Protein AF-A0A6G3MEA1-F1 (afdb_monomer_lite)

pLDDT: mean 75.48, std 20.13, range [23.14, 98.12]

Foldseek 3Di:
DWDWADDPFFIKIFDFAFDKWKKAFWKKKAWQAAWWDWLQAIGHPGDIDIEHHFPPGIIMTGHHDDQRDPDDQVVVCVVVVHDDPDDSVRGRIMMTIGHDDPPVLVVVVVDPDPDDTDRPMDTDPDDDDPVVVVLLVVVLVVCLPQFFFEEEAEAPPLCRLSSLLNSLNNLQVVVAWEKEFELQQQDTQADDHQKTAIATDNDRPRYGNVPDPGDGPDMDRQPDRDNVVRVVSSLVRLLVRLVVVVVVCVPDDRYHYYYHHHHQDPDPDDPVSNQVSLQVVVSNCVRNVGPWYFYADDCVVPVPVQDDDDDPSRDGGPTPVCVCCSVVPHDHVCVVVVNDDDPPPPPPDD

Organism: Henneguya salminicola (NCBI:txid69463)

Radius of gyration: 22.65 Å; chains: 1; bounding box: 53×43×66 Å

Sequence (350 aa):
NFEIHPLKNGLIILLKQNSWISLSGLFKATIIYGSVKTHGSNIKAPSSMNFFATDMEIVTFVTDSATDGGGDVLNIINKNHIETKLKHKYIRSIIKIQKHFTKFEDFISSFRIFHKSNFEPQILDQFFDINEYSIWEKACQKILVDHTKIFVCGKKRIGKSSFIRFLANYLIPRGKDVYIIDCDTDQSMLNPPTQISLHKIDYYCHTSPYFQNKAPLTSIYIGDADPSFQSLRYVHGVRFLFKEFEKIVQQNKNIFLLINTFSWIRGFQITLYLDYGMGYLTDIIQICAPDLCLQIVDTKENPEFFINSNNELDGFLSCTTAFNDYVSRGRAFSEYTGINYNPSSELNNE

Structure (mmCIF, N/CA/C/O backbone):
data_AF-A0A6G3MEA1-F1
#
_entry.id   AF-A0A6G3MEA1-F1
#
loop_
_atom_site.group_PDB
_atom_site.id
_atom_site.type_symbol
_atom_site.label_atom_id
_atom_site.label_alt_id
_atom_site.label_comp_id
_atom_site.label_asym_id
_atom_site.label_entity_id
_atom_site.label_seq_id
_atom_site.pdbx_PDB_ins_code
_atom_site.Cartn_x
_atom_site.Cartn_y
_atom_site.Cartn_z
_atom_site.occupancy
_atom_site.B_iso_or_equiv
_atom_site.auth_seq_id
_atom_site.auth_comp_id
_atom_site.auth_asym_id
_atom_site.auth_atom_id
_atom_site.pdbx_PDB_model_num
ATOM 1 N N . ASN A 1 1 ? -14.371 11.400 20.711 1.00 79.62 1 ASN A N 1
ATOM 2 C CA . ASN A 1 1 ? -14.996 10.733 19.540 1.00 79.62 1 ASN A CA 1
ATOM 3 C C . ASN A 1 1 ? -14.904 9.215 19.572 1.00 79.62 1 ASN A C 1
ATOM 5 O O . ASN A 1 1 ? -15.588 8.566 18.792 1.00 79.62 1 ASN A O 1
ATOM 9 N N . PHE A 1 2 ? -14.169 8.657 20.527 1.00 89.00 2 PHE A N 1
ATOM 10 C CA . PHE A 1 2 ? -14.082 7.231 20.794 1.00 89.00 2 PHE A CA 1
ATOM 11 C C . PHE A 1 2 ? -14.038 6.995 22.310 1.00 89.00 2 PHE A C 1
ATOM 13 O O . PHE A 1 2 ? -13.907 7.959 23.068 1.00 89.00 2 PHE A O 1
ATOM 20 N N . GLU A 1 3 ? -14.145 5.743 22.740 1.00 91.56 3 GLU A N 1
ATOM 21 C CA . GLU A 1 3 ? -13.817 5.299 24.099 1.00 91.56 3 GLU A CA 1
ATOM 22 C C . GLU A 1 3 ? -12.884 4.090 24.046 1.00 91.56 3 GLU A C 1
ATOM 24 O O . GLU A 1 3 ? -12.962 3.289 23.115 1.00 91.56 3 GLU A O 1
ATOM 29 N N . ILE A 1 4 ? -12.020 3.962 25.053 1.00 91.75 4 ILE A N 1
ATOM 30 C CA . ILE A 1 4 ? -11.065 2.862 25.193 1.00 91.75 4 ILE A CA 1
ATOM 31 C C . ILE A 1 4 ? -11.361 2.143 26.503 1.00 91.75 4 ILE A C 1
ATOM 33 O O . ILE A 1 4 ? -11.477 2.776 27.550 1.00 91.75 4 ILE A O 1
ATOM 37 N N . HIS A 1 5 ? -11.443 0.820 26.430 1.00 91.88 5 HIS A N 1
ATOM 38 C CA . HIS A 1 5 ? -11.743 -0.065 27.547 1.00 91.88 5 HIS A CA 1
ATOM 39 C C . HIS A 1 5 ? -10.615 -1.091 27.682 1.00 91.88 5 HIS A C 1
ATOM 41 O O . HIS A 1 5 ? -10.444 -1.916 26.781 1.00 91.88 5 HIS A O 1
ATOM 47 N N . PRO A 1 6 ? -9.801 -1.041 28.748 1.00 88.50 6 PRO A N 1
ATOM 48 C CA . PRO A 1 6 ? -8.678 -1.957 28.909 1.00 88.50 6 PRO A CA 1
ATOM 49 C C . PRO A 1 6 ? -9.157 -3.397 29.139 1.00 88.50 6 PRO A C 1
ATOM 51 O O . PRO A 1 6 ? -10.161 -3.646 29.802 1.00 88.50 6 PRO A O 1
ATOM 54 N N . LEU A 1 7 ? -8.405 -4.361 28.612 1.00 83.94 7 LEU A N 1
ATOM 55 C CA . LEU A 1 7 ? -8.564 -5.792 28.858 1.00 83.94 7 LEU A CA 1
ATOM 56 C C . LEU A 1 7 ? -7.262 -6.360 29.429 1.00 83.94 7 LEU A C 1
ATOM 58 O O . LEU A 1 7 ? -6.186 -5.813 29.209 1.00 83.94 7 LEU A O 1
ATOM 62 N N . LYS A 1 8 ? -7.334 -7.539 30.060 1.00 79.88 8 LYS A N 1
ATOM 63 C CA . LYS A 1 8 ? -6.151 -8.235 30.604 1.00 79.88 8 LYS A CA 1
ATOM 64 C C . LYS A 1 8 ? -4.997 -8.375 29.591 1.00 79.88 8 LYS A C 1
ATOM 66 O O . LYS A 1 8 ? -3.846 -8.247 29.979 1.00 79.88 8 LYS A O 1
ATOM 71 N N . ASN A 1 9 ? -5.313 -8.610 28.311 1.00 80.88 9 ASN A N 1
ATOM 72 C CA . ASN A 1 9 ? -4.335 -8.836 27.233 1.00 80.88 9 ASN A CA 1
ATOM 73 C C . ASN A 1 9 ? -4.567 -7.911 26.015 1.00 80.88 9 ASN A C 1
ATOM 75 O O . ASN A 1 9 ? -4.410 -8.341 24.867 1.00 80.88 9 ASN A O 1
ATOM 79 N N . GLY A 1 10 ? -5.033 -6.678 26.234 1.00 87.44 10 GLY A N 1
ATOM 80 C CA . GLY A 1 10 ? -5.302 -5.739 25.144 1.00 87.44 10 GLY A CA 1
ATOM 81 C C . GLY A 1 10 ? -6.290 -4.641 25.521 1.00 87.44 10 GLY A C 1
ATOM 82 O O . GLY A 1 10 ? -6.370 -4.239 26.675 1.00 87.44 10 GLY A O 1
ATOM 83 N N . LEU A 1 11 ? -7.070 -4.172 24.552 1.00 92.25 11 LEU A N 1
ATOM 84 C CA . LEU A 1 11 ? -8.072 -3.127 24.753 1.00 92.25 11 LEU A CA 1
ATOM 85 C C . LEU A 1 11 ? -9.233 -3.262 23.762 1.00 92.25 11 LEU A C 1
ATOM 87 O O . LEU A 1 11 ? -9.098 -3.872 22.701 1.00 92.25 11 LEU A O 1
ATOM 91 N N . ILE A 1 12 ? -10.385 -2.703 24.115 1.00 93.75 12 ILE A N 1
ATOM 92 C CA . ILE A 1 12 ? -11.531 -2.524 23.225 1.00 93.75 12 ILE A CA 1
ATOM 93 C C . ILE A 1 12 ? -11.685 -1.038 22.933 1.00 93.75 12 ILE A C 1
ATOM 95 O O . ILE A 1 12 ? -11.673 -0.216 23.843 1.00 93.75 12 ILE A O 1
ATOM 99 N N . ILE A 1 13 ? -11.856 -0.701 21.662 1.00 94.69 13 ILE A N 1
ATOM 100 C CA . ILE A 1 13 ? -12.105 0.653 21.186 1.00 94.69 13 ILE A CA 1
ATOM 101 C C . ILE A 1 13 ? -13.535 0.714 20.666 1.00 94.69 13 ILE A C 1
ATOM 103 O O . ILE A 1 13 ? -13.933 -0.089 19.819 1.00 94.69 13 ILE A O 1
ATOM 107 N N . LEU A 1 14 ? -14.291 1.693 21.151 1.00 94.06 14 LEU A N 1
ATOM 108 C CA . LEU A 1 14 ? -15.604 2.055 20.634 1.00 94.06 14 LEU A CA 1
ATOM 109 C C . LEU A 1 14 ? -15.452 3.315 19.784 1.00 94.06 14 LEU A C 1
ATOM 111 O O . LEU A 1 14 ? -15.144 4.379 20.319 1.00 94.06 14 LEU A O 1
ATOM 115 N N . LEU A 1 15 ? -15.678 3.214 18.476 1.00 92.38 15 LEU A N 1
ATOM 116 C CA . LEU A 1 15 ? -15.623 4.347 17.550 1.00 92.38 15 LEU A CA 1
ATOM 117 C C . LEU A 1 15 ? -17.035 4.853 17.229 1.00 92.38 15 LEU A C 1
ATOM 119 O O . LEU A 1 15 ? -17.939 4.065 16.934 1.00 92.38 15 LEU A O 1
ATOM 123 N N . LYS A 1 16 ? -17.230 6.176 17.284 1.00 90.94 16 LYS A N 1
ATOM 124 C CA . LYS A 1 16 ? -18.455 6.843 16.806 1.00 90.94 16 LYS A CA 1
ATOM 125 C C . LYS A 1 16 ? -18.385 7.110 15.311 1.00 90.94 16 LYS A C 1
ATOM 127 O O . LYS A 1 16 ? -17.318 7.048 14.733 1.00 90.94 16 LYS A O 1
ATOM 132 N N . GLN A 1 17 ? -19.494 7.518 14.709 1.00 86.38 17 GLN A N 1
ATOM 133 C CA . GLN A 1 17 ? -19.507 8.067 13.351 1.00 86.38 17 GLN A CA 1
ATOM 134 C C . GLN A 1 17 ? -18.461 9.172 13.139 1.00 86.38 17 GLN A C 1
ATOM 136 O O . GLN A 1 17 ? -18.304 10.042 13.998 1.00 86.38 17 GLN A O 1
ATOM 141 N N . ASN A 1 18 ? -17.806 9.144 11.971 1.00 85.94 18 ASN A N 1
ATOM 142 C CA . ASN A 1 18 ? -16.786 10.111 11.549 1.00 85.94 18 ASN A CA 1
ATOM 143 C C . ASN A 1 18 ? -15.675 10.297 12.595 1.00 85.94 18 ASN A C 1
ATOM 145 O O . ASN A 1 18 ? -15.146 11.394 12.778 1.00 85.94 18 ASN A O 1
ATOM 149 N N . SER A 1 19 ? -15.359 9.228 13.327 1.00 89.44 19 SER A N 1
ATOM 150 C CA . SER A 1 19 ? -14.240 9.196 14.256 1.00 89.44 19 SER A CA 1
ATOM 151 C C . SER A 1 19 ? -13.084 8.392 13.687 1.00 89.44 19 SER A C 1
ATOM 153 O O . SER A 1 19 ? -13.243 7.584 12.767 1.00 89.44 19 SER A O 1
ATOM 155 N N . TRP A 1 20 ? -11.914 8.634 14.256 1.00 89.94 20 TRP A N 1
ATOM 156 C CA . TRP A 1 20 ? -10.704 7.918 13.926 1.00 89.94 20 TRP A CA 1
ATOM 157 C C . TRP A 1 20 ? -9.895 7.646 15.189 1.00 89.94 20 TRP A C 1
ATOM 159 O O . TRP A 1 20 ? -10.087 8.294 16.223 1.00 89.94 20 TRP A O 1
ATOM 169 N N . ILE A 1 21 ? -9.012 6.662 15.091 1.00 90.75 21 ILE A N 1
ATOM 170 C CA . ILE A 1 21 ? -7.983 6.379 16.084 1.00 90.75 21 ILE A CA 1
ATOM 171 C C . ILE A 1 21 ? -6.726 5.895 15.373 1.00 90.75 21 ILE A C 1
ATOM 173 O O . ILE A 1 21 ? -6.807 5.095 14.439 1.00 90.75 21 ILE A O 1
ATOM 177 N N . SER A 1 22 ? -5.578 6.388 15.823 1.00 88.62 22 SER A N 1
ATOM 178 C CA . SER A 1 22 ? -4.267 6.044 15.284 1.00 88.62 22 SER A CA 1
ATOM 179 C C . SER A 1 22 ? -3.504 5.188 16.285 1.00 88.62 22 SER A C 1
ATOM 181 O O . SER A 1 22 ? -3.468 5.501 17.477 1.00 88.62 22 SER A O 1
ATOM 183 N N . LEU A 1 23 ? -2.911 4.101 15.800 1.00 87.44 23 LEU A N 1
ATOM 184 C CA . LEU A 1 23 ? -2.127 3.167 16.594 1.00 87.44 23 LEU A CA 1
ATOM 185 C C . LEU A 1 23 ? -0.764 2.897 15.951 1.00 87.44 23 LEU A C 1
ATOM 187 O O . LEU A 1 23 ? -0.640 2.874 14.725 1.00 87.44 23 LEU A O 1
ATOM 191 N N . SER A 1 24 ? 0.226 2.616 16.789 1.00 84.19 24 SER A N 1
ATOM 192 C CA . SER A 1 24 ? 1.492 1.976 16.421 1.00 84.19 24 SER A CA 1
ATOM 193 C C . SER A 1 24 ? 1.706 0.711 17.260 1.00 84.19 24 SER A C 1
ATOM 195 O O . SER A 1 24 ? 0.886 0.363 18.111 1.00 84.19 24 SER A O 1
ATOM 197 N N . GLY A 1 25 ? 2.789 -0.008 16.994 1.00 81.00 25 GLY A N 1
ATOM 198 C CA . GLY A 1 25 ? 3.157 -1.271 17.620 1.00 81.00 25 GLY A CA 1
ATOM 199 C C . GLY A 1 25 ? 2.732 -2.501 16.817 1.00 81.00 25 GLY A C 1
ATOM 200 O O . GLY A 1 25 ? 2.333 -2.429 15.650 1.00 81.00 25 GLY A O 1
ATOM 201 N N . LEU A 1 26 ? 2.842 -3.658 17.469 1.00 82.06 26 LEU A N 1
ATOM 202 C CA . LEU A 1 26 ? 2.486 -4.970 16.941 1.00 82.06 26 LEU A CA 1
ATOM 203 C C . LEU A 1 26 ? 1.200 -5.464 17.607 1.00 82.06 26 LEU A C 1
ATOM 205 O O . LEU A 1 26 ? 1.174 -5.807 18.791 1.00 82.06 26 LEU A O 1
ATOM 209 N N . PHE A 1 27 ? 0.115 -5.537 16.840 1.00 86.31 27 PHE A N 1
ATOM 210 C CA . PHE A 1 27 ? -1.182 -5.927 17.383 1.00 86.31 27 PHE A CA 1
ATOM 211 C C . PHE A 1 27 ? -2.046 -6.707 16.408 1.00 86.31 27 PHE A C 1
ATOM 213 O O . PHE A 1 27 ? -1.942 -6.595 15.191 1.00 86.31 27 PHE A O 1
ATOM 220 N N . LYS A 1 28 ? -2.973 -7.476 16.975 1.00 89.44 28 LYS A N 1
ATOM 221 C CA . LYS A 1 28 ? -4.093 -8.068 16.254 1.00 89.44 28 LYS A CA 1
ATOM 222 C C . LYS A 1 28 ? -5.335 -7.225 16.507 1.00 89.44 28 LYS A C 1
ATOM 224 O O . LYS A 1 28 ? -5.766 -7.103 17.653 1.00 89.44 28 LYS A O 1
ATOM 229 N N . ALA A 1 29 ? -5.917 -6.659 15.455 1.00 92.38 29 ALA A N 1
ATOM 230 C CA . ALA A 1 29 ? -7.186 -5.947 15.521 1.00 92.38 29 ALA A CA 1
ATOM 231 C C . ALA A 1 29 ? -8.319 -6.863 15.056 1.00 92.38 29 ALA A C 1
ATOM 233 O O . ALA A 1 29 ? -8.256 -7.450 13.980 1.00 92.38 29 ALA A O 1
ATOM 234 N N . THR A 1 30 ? -9.361 -6.989 15.872 1.00 93.56 30 THR A N 1
ATOM 235 C CA . THR A 1 30 ? -10.569 -7.760 15.564 1.00 93.56 30 THR A CA 1
ATOM 236 C C . THR A 1 30 ? -11.763 -6.823 15.533 1.00 93.56 30 THR A C 1
ATOM 238 O O . THR A 1 30 ? -12.097 -6.229 16.558 1.00 93.56 30 THR A O 1
ATOM 241 N N . ILE A 1 31 ? -12.412 -6.696 14.378 1.00 93.31 31 ILE A N 1
ATOM 242 C CA . ILE A 1 31 ? -13.621 -5.886 14.230 1.00 93.31 31 ILE A CA 1
ATOM 243 C C . ILE A 1 31 ? -14.799 -6.747 14.679 1.00 93.31 31 ILE A C 1
ATOM 245 O O . ILE A 1 31 ? -15.179 -7.703 14.004 1.00 93.31 31 ILE A O 1
ATOM 249 N N . ILE A 1 32 ? -15.330 -6.447 15.864 1.00 91.62 32 ILE A N 1
ATOM 250 C CA . ILE A 1 32 ? -16.421 -7.202 16.497 1.00 91.62 32 ILE A CA 1
ATOM 251 C C . ILE A 1 32 ? -17.776 -6.722 15.969 1.00 91.62 32 ILE A C 1
ATOM 253 O O . ILE A 1 32 ? -18.702 -7.515 15.814 1.00 91.62 32 ILE A O 1
ATOM 257 N N . TYR A 1 33 ? -17.890 -5.423 15.695 1.00 91.06 33 TYR A N 1
ATOM 258 C CA . TYR A 1 33 ? -19.105 -4.785 15.202 1.00 91.06 33 TYR A CA 1
ATOM 259 C C . TYR A 1 33 ? -18.762 -3.668 14.221 1.00 91.06 33 TYR A C 1
ATOM 261 O O . TYR A 1 33 ? -17.761 -2.974 14.419 1.00 91.06 33 TYR A O 1
ATOM 269 N N . GLY A 1 34 ? -19.624 -3.479 13.222 1.00 90.94 34 GLY A N 1
ATOM 270 C CA . GLY A 1 34 ? -19.506 -2.422 12.225 1.00 90.94 34 GLY A CA 1
ATOM 271 C C . GLY A 1 34 ? -18.408 -2.675 11.202 1.00 90.94 34 GLY A C 1
ATOM 272 O O . GLY A 1 34 ? -18.112 -3.817 10.848 1.00 90.94 34 GLY A O 1
ATOM 273 N N . SER A 1 35 ? -17.807 -1.592 10.726 1.00 91.06 35 SER A N 1
ATOM 274 C CA . SER A 1 35 ? -16.705 -1.621 9.773 1.00 91.06 35 SER A CA 1
ATOM 275 C C . SER A 1 35 ? -15.714 -0.498 10.049 1.00 91.06 35 SER A C 1
ATOM 277 O O . SER A 1 35 ? -16.054 0.533 10.633 1.00 91.06 35 SER A O 1
ATOM 279 N N . VAL A 1 36 ? -14.456 -0.700 9.681 1.00 91.50 36 VAL A N 1
ATOM 280 C CA . VAL A 1 36 ? -13.440 0.349 9.761 1.00 91.50 36 VAL A CA 1
ATOM 281 C C . VAL A 1 36 ? -12.670 0.418 8.465 1.00 91.50 36 VAL A C 1
ATOM 283 O O . VAL A 1 36 ? -12.261 -0.593 7.899 1.00 91.50 36 VAL A O 1
ATOM 286 N N . LYS A 1 37 ? -12.434 1.641 8.021 1.00 89.94 37 LYS A N 1
ATOM 287 C CA . LYS A 1 37 ? -11.567 1.933 6.902 1.00 89.94 37 LYS A CA 1
ATOM 288 C C . LYS A 1 37 ? -10.138 2.114 7.396 1.00 89.94 37 LYS A C 1
ATOM 290 O O . LYS A 1 37 ? -9.904 2.777 8.405 1.00 89.94 37 LYS A O 1
ATOM 295 N N . THR A 1 38 ? -9.179 1.517 6.698 1.00 87.75 38 THR A N 1
ATOM 296 C CA . THR A 1 38 ? -7.750 1.670 7.000 1.00 87.75 38 THR A CA 1
ATOM 297 C C . THR A 1 38 ? -6.912 1.404 5.757 1.00 87.75 38 THR A C 1
ATOM 299 O O . THR A 1 38 ? -7.182 0.451 5.025 1.00 87.75 38 THR A O 1
ATOM 302 N N . HIS A 1 39 ? -5.930 2.270 5.481 1.00 82.12 39 HIS A N 1
ATOM 303 C CA . HIS A 1 39 ? -5.021 2.169 4.328 1.00 82.12 39 HIS A CA 1
ATOM 304 C C . HIS A 1 39 ? -5.712 1.750 3.009 1.00 82.12 39 HIS A C 1
ATOM 306 O O . HIS A 1 39 ? -5.253 0.818 2.361 1.00 82.12 39 HIS A O 1
ATOM 312 N N . GLY A 1 40 ? -6.841 2.364 2.638 1.00 84.00 40 GLY A N 1
ATOM 313 C CA . GLY A 1 40 ? -7.585 2.062 1.401 1.00 84.00 40 GLY A CA 1
ATOM 314 C C . GLY A 1 40 ? -8.497 0.827 1.431 1.00 84.00 40 GLY A C 1
ATOM 315 O O . GLY A 1 40 ? -9.277 0.619 0.504 1.00 84.00 40 GLY A O 1
ATOM 316 N N . SER A 1 41 ? -8.457 0.028 2.498 1.00 88.06 41 SER A N 1
ATOM 317 C CA . SER A 1 41 ? -9.370 -1.104 2.713 1.00 88.06 41 SER A CA 1
ATOM 318 C C . SER A 1 41 ? -10.582 -0.717 3.565 1.00 88.06 41 SER A C 1
ATOM 320 O O . SER A 1 41 ? -10.495 0.198 4.388 1.00 88.06 41 SER A O 1
ATOM 322 N N . ASN A 1 42 ? -11.681 -1.466 3.425 1.00 90.19 42 ASN A N 1
ATOM 323 C CA . ASN A 1 42 ? -12.809 -1.450 4.358 1.00 90.19 42 ASN A CA 1
ATOM 324 C C . ASN A 1 42 ? -12.941 -2.825 5.032 1.00 90.19 42 ASN A C 1
ATOM 326 O O . ASN A 1 42 ? -13.293 -3.812 4.386 1.00 90.19 42 ASN A O 1
ATOM 330 N N . ILE A 1 43 ? -12.658 -2.881 6.330 1.00 89.12 43 ILE A N 1
ATOM 331 C CA . ILE A 1 43 ? -12.639 -4.099 7.134 1.00 89.12 43 ILE A CA 1
ATOM 332 C C . ILE A 1 43 ? -13.967 -4.204 7.891 1.00 89.12 43 ILE A C 1
ATOM 334 O O . ILE A 1 43 ? -14.202 -3.478 8.857 1.00 89.12 43 ILE A O 1
ATOM 338 N N . LYS A 1 44 ? -14.844 -5.115 7.457 1.00 90.06 44 LYS A N 1
ATOM 339 C CA . LYS A 1 44 ? -16.162 -5.354 8.072 1.00 90.06 44 LYS A CA 1
ATOM 340 C C . LYS A 1 44 ? -16.110 -6.433 9.151 1.00 90.06 44 LYS A C 1
ATOM 342 O O . LYS A 1 44 ? -15.319 -7.370 9.059 1.00 90.06 44 LYS A O 1
ATOM 347 N N . ALA A 1 45 ? -16.965 -6.325 10.161 1.00 89.62 45 ALA A N 1
ATOM 348 C CA . ALA A 1 45 ? -17.167 -7.372 11.156 1.00 89.62 45 ALA A CA 1
ATOM 349 C C . ALA A 1 45 ? -17.916 -8.593 10.575 1.00 89.62 45 ALA A C 1
ATOM 351 O O . ALA A 1 45 ? -18.789 -8.413 9.724 1.00 89.62 45 ALA A O 1
ATOM 352 N N . PRO A 1 46 ? -17.671 -9.815 11.086 1.00 90.12 46 PRO A N 1
ATOM 353 C CA . PRO A 1 46 ? -16.578 -10.188 11.979 1.00 90.12 46 PRO A CA 1
ATOM 354 C C . PRO A 1 46 ? -15.297 -10.464 11.181 1.00 90.12 46 PRO A C 1
ATOM 356 O O . PRO A 1 46 ? -15.272 -11.317 10.298 1.00 90.12 46 PRO A O 1
ATOM 359 N N . SER A 1 47 ? -14.205 -9.782 11.514 1.00 90.06 47 SER A N 1
ATOM 360 C CA . SER A 1 47 ? -12.910 -10.033 10.871 1.00 90.06 47 SER A CA 1
ATOM 361 C C . SER A 1 47 ? -11.751 -9.699 11.798 1.00 90.06 47 SER A C 1
ATOM 363 O O . SER A 1 47 ? -11.914 -9.011 12.808 1.00 90.06 47 SER A O 1
ATOM 365 N N . SER A 1 48 ? -10.575 -10.245 11.494 1.00 90.81 48 SER A N 1
ATOM 366 C CA . SER A 1 48 ? -9.381 -10.044 12.301 1.00 90.81 48 SER A CA 1
ATOM 367 C C . SER A 1 48 ? -8.137 -9.955 11.432 1.00 90.81 48 SER A C 1
ATOM 369 O O . SER A 1 48 ? -7.959 -10.774 10.533 1.00 90.81 48 SER A O 1
ATOM 371 N N . MET A 1 49 ? -7.271 -8.990 11.729 1.00 88.19 49 MET A N 1
ATOM 372 C CA . MET A 1 49 ? -6.012 -8.778 11.023 1.00 88.19 49 MET A CA 1
ATOM 373 C C . MET A 1 49 ? -4.880 -8.409 11.961 1.00 88.19 49 MET A C 1
ATOM 375 O O . MET A 1 49 ? -5.082 -7.830 13.028 1.00 88.19 49 MET A O 1
ATOM 379 N N . ASN A 1 50 ? -3.676 -8.745 11.516 1.00 85.69 50 ASN A N 1
ATOM 380 C CA . ASN A 1 50 ? -2.439 -8.391 12.183 1.00 85.69 50 ASN A CA 1
ATOM 381 C C . ASN A 1 50 ? -1.899 -7.098 11.578 1.00 85.69 50 ASN A C 1
ATOM 383 O O . ASN A 1 50 ? -1.843 -6.952 10.358 1.00 85.69 50 ASN A O 1
ATOM 387 N N . PHE A 1 51 ? -1.491 -6.188 12.449 1.00 83.25 51 PHE A N 1
ATOM 388 C CA . PHE A 1 51 ? -0.903 -4.909 12.107 1.00 83.25 51 PHE A CA 1
ATOM 389 C C . PHE A 1 51 ? 0.469 -4.801 12.755 1.00 83.25 51 PHE A C 1
ATOM 391 O O . PHE A 1 51 ? 0.686 -5.257 13.880 1.00 83.25 51 PHE A O 1
ATOM 398 N N . PHE A 1 52 ? 1.382 -4.190 12.015 1.00 79.06 52 PHE A N 1
ATOM 399 C CA . PHE A 1 52 ? 2.723 -3.886 12.467 1.00 79.06 52 PHE A CA 1
ATOM 400 C C . PHE A 1 52 ? 3.106 -2.515 11.926 1.00 79.06 52 PHE A C 1
ATOM 402 O O . PHE A 1 52 ? 3.259 -2.349 10.713 1.00 79.06 52 PHE A O 1
ATOM 409 N N . ALA A 1 53 ? 3.224 -1.558 12.839 1.00 75.44 53 ALA A N 1
ATOM 410 C CA . ALA A 1 53 ? 3.629 -0.192 12.559 1.00 75.44 53 ALA A CA 1
ATOM 411 C C . ALA A 1 53 ? 4.658 0.231 13.608 1.00 75.44 53 ALA A C 1
ATOM 413 O O . ALA A 1 53 ? 4.338 0.340 14.786 1.00 75.44 53 ALA A O 1
ATOM 414 N N . THR A 1 54 ? 5.913 0.401 13.204 1.00 69.38 54 THR A N 1
ATOM 415 C CA . THR A 1 54 ? 6.975 0.893 14.096 1.00 69.38 54 THR A CA 1
ATOM 416 C C . THR A 1 54 ? 6.891 2.409 14.245 1.00 69.38 54 THR A C 1
ATOM 418 O O . THR A 1 54 ? 5.998 3.039 13.693 1.00 69.38 54 THR A O 1
ATOM 421 N N . ASP A 1 55 ? 7.853 3.011 14.940 1.00 61.25 55 ASP A N 1
ATOM 422 C CA . ASP A 1 55 ? 7.937 4.452 15.226 1.00 61.25 55 ASP A CA 1
ATOM 423 C C . ASP A 1 55 ? 7.847 5.374 13.985 1.00 61.25 55 ASP A C 1
ATOM 425 O O . ASP A 1 55 ? 7.638 6.577 14.121 1.00 61.25 55 ASP A O 1
ATOM 429 N N . MET A 1 56 ? 8.001 4.825 12.775 1.00 63.28 56 MET A N 1
ATOM 430 C CA . MET A 1 56 ? 7.938 5.547 11.498 1.00 63.28 56 MET A CA 1
ATOM 431 C C . MET A 1 56 ? 6.602 5.386 10.757 1.00 63.28 56 MET A C 1
ATOM 433 O O . MET A 1 56 ? 6.391 6.036 9.735 1.00 63.28 56 MET A O 1
ATOM 437 N N . GLU A 1 57 ? 5.714 4.510 11.229 1.00 71.38 57 GLU A N 1
ATOM 438 C CA . GLU A 1 57 ? 4.437 4.208 10.589 1.00 71.38 57 GLU A CA 1
ATOM 439 C C . GLU A 1 57 ? 3.274 4.292 11.573 1.00 71.38 57 GLU A C 1
ATOM 441 O O . GLU A 1 57 ? 3.421 4.150 12.784 1.00 71.38 57 GLU A O 1
ATOM 446 N N . ILE A 1 58 ? 2.083 4.520 11.027 1.00 78.19 58 ILE A N 1
ATOM 447 C CA . ILE A 1 58 ? 0.861 4.682 11.805 1.00 78.19 58 ILE A CA 1
ATOM 448 C C . ILE A 1 58 ? -0.254 3.925 11.107 1.00 78.19 58 ILE A C 1
ATOM 450 O O . ILE A 1 58 ? -0.441 4.056 9.897 1.00 78.19 58 ILE A O 1
ATOM 454 N N . VAL A 1 59 ? -1.016 3.165 11.889 1.00 85.19 59 VAL A N 1
ATOM 455 C CA . VAL A 1 59 ? -2.267 2.553 11.449 1.00 85.19 59 VAL A CA 1
ATOM 456 C C . VAL A 1 59 ? -3.413 3.396 11.964 1.00 85.19 59 VAL A C 1
ATOM 458 O O . VAL A 1 59 ? -3.661 3.449 13.168 1.00 85.19 59 VAL A O 1
ATOM 461 N N . THR A 1 60 ? -4.148 4.018 11.051 1.00 88.00 60 THR A N 1
ATOM 462 C CA . THR A 1 60 ? -5.361 4.756 11.400 1.00 88.00 60 THR A CA 1
ATOM 463 C C . THR A 1 60 ? -6.593 3.951 11.010 1.00 88.00 60 THR A C 1
ATOM 465 O O . THR A 1 60 ? -6.737 3.520 9.861 1.00 88.00 60 THR A O 1
ATOM 468 N N . PHE A 1 61 ? -7.486 3.751 11.977 1.00 91.06 61 PHE A N 1
ATOM 469 C CA . PHE A 1 61 ? -8.836 3.251 11.748 1.00 91.06 61 PHE A CA 1
ATOM 470 C C . PHE A 1 61 ? -9.795 4.427 11.671 1.00 91.06 61 PHE A C 1
ATOM 472 O O . PHE A 1 61 ? -9.819 5.258 12.575 1.00 91.06 61 PHE A O 1
ATOM 479 N N . VAL A 1 62 ? -10.602 4.467 10.616 1.00 89.88 62 VAL A N 1
ATOM 480 C CA . VAL A 1 62 ? -11.595 5.512 10.367 1.00 89.88 62 VAL A CA 1
ATOM 481 C C . VAL A 1 62 ? -12.966 4.866 10.225 1.00 89.88 62 VAL A C 1
ATOM 483 O O . VAL A 1 62 ? -13.125 3.859 9.541 1.00 89.88 62 VAL A O 1
ATOM 486 N N . THR A 1 63 ? -13.977 5.446 10.854 1.00 89.12 63 THR A N 1
ATOM 487 C CA . THR A 1 63 ? -15.384 5.071 10.639 1.00 89.12 63 THR A CA 1
ATOM 488 C C . THR A 1 63 ? -16.079 6.124 9.796 1.00 89.12 63 THR A C 1
ATOM 490 O O . THR A 1 63 ? -15.896 7.316 10.049 1.00 89.12 63 THR A O 1
ATOM 493 N N . ASP A 1 64 ? -16.918 5.700 8.857 1.00 79.31 64 ASP A N 1
ATOM 494 C CA . ASP A 1 64 ? -17.761 6.611 8.090 1.00 79.31 64 ASP A CA 1
ATOM 495 C C . ASP A 1 64 ? -19.151 6.799 8.736 1.00 79.31 64 ASP A C 1
ATOM 497 O O . ASP A 1 64 ? -19.377 6.517 9.921 1.00 79.31 64 ASP A O 1
ATOM 501 N N . SER A 1 65 ? -20.068 7.383 7.965 1.00 63.78 65 SER A N 1
ATOM 502 C CA . SER A 1 65 ? -21.439 7.669 8.381 1.00 63.78 65 SER A CA 1
ATOM 503 C C . SER A 1 65 ? -22.388 6.478 8.282 1.00 63.78 65 SER A C 1
ATOM 505 O O . SER A 1 65 ? -23.422 6.483 8.958 1.00 63.78 65 SER A O 1
ATOM 507 N N . ALA A 1 66 ? -22.049 5.462 7.487 1.00 58.62 66 ALA A N 1
ATOM 508 C CA . ALA A 1 66 ? -22.937 4.354 7.191 1.00 58.62 66 ALA A CA 1
ATOM 509 C C . ALA A 1 66 ? -22.906 3.308 8.316 1.00 58.62 66 ALA A C 1
ATOM 511 O O . ALA A 1 66 ? -21.869 2.977 8.890 1.00 58.62 66 ALA A O 1
ATOM 512 N N . THR A 1 67 ? -24.072 2.767 8.665 1.00 57.91 67 THR A N 1
ATOM 513 C CA . THR A 1 67 ? -24.159 1.603 9.552 1.00 57.91 67 THR A CA 1
ATOM 514 C C . THR A 1 67 ? -23.973 0.339 8.725 1.00 57.91 67 THR A C 1
ATOM 516 O O . THR A 1 67 ? -24.924 -0.164 8.138 1.00 57.91 67 THR A O 1
ATOM 519 N N . ASP A 1 68 ? -22.755 -0.190 8.698 1.00 57.31 68 ASP A N 1
ATOM 520 C CA . ASP A 1 68 ? -22.420 -1.431 7.988 1.00 57.31 68 ASP A CA 1
ATOM 521 C C . ASP A 1 68 ? -22.826 -2.720 8.752 1.00 57.31 68 ASP A C 1
ATOM 523 O O . ASP A 1 68 ? -22.340 -3.805 8.436 1.00 57.31 68 ASP A O 1
ATOM 527 N N . GLY A 1 69 ? -23.705 -2.651 9.763 1.00 55.38 69 GLY A N 1
ATOM 528 C CA . GLY A 1 69 ? -24.018 -3.802 10.621 1.00 55.38 69 GLY A CA 1
ATOM 529 C C . GLY A 1 69 ? -25.454 -3.855 11.145 1.00 55.38 69 GLY A C 1
ATOM 530 O O . GLY A 1 69 ? -25.990 -2.857 11.613 1.00 55.38 69 GLY A O 1
ATOM 531 N N . GLY A 1 70 ? -26.045 -5.056 11.114 1.00 56.06 70 GLY A N 1
ATOM 532 C CA . GLY A 1 70 ? -27.336 -5.403 11.731 1.00 56.06 70 GLY A CA 1
ATOM 533 C C . GLY A 1 70 ? -27.212 -6.072 13.110 1.00 56.06 70 GLY A C 1
ATOM 534 O O . GLY A 1 70 ? -28.098 -6.819 13.510 1.00 56.06 70 GLY A O 1
ATOM 535 N N . GLY A 1 71 ? -26.084 -5.883 13.803 1.00 65.56 71 GLY A N 1
ATOM 536 C CA . GLY A 1 71 ? -25.795 -6.517 15.095 1.00 65.56 71 GLY A CA 1
ATOM 537 C C . GLY A 1 71 ? -26.272 -5.706 16.305 1.00 65.56 71 GLY A C 1
ATOM 538 O O . GLY A 1 71 ? -26.281 -4.477 16.279 1.00 65.56 71 GLY A O 1
ATOM 539 N N . ASP A 1 72 ? -26.617 -6.390 17.397 1.00 81.75 72 ASP A N 1
ATOM 540 C CA . ASP A 1 72 ? -27.000 -5.743 18.655 1.00 81.75 72 ASP A CA 1
ATOM 541 C C . ASP A 1 72 ? -25.763 -5.280 19.449 1.00 81.75 72 ASP A C 1
ATOM 543 O O . ASP A 1 72 ? -25.099 -6.056 20.144 1.00 81.75 72 ASP A O 1
ATOM 547 N N . VAL A 1 73 ? -25.460 -3.983 19.346 1.00 87.50 73 VAL A N 1
ATOM 548 C CA . VAL A 1 73 ? -24.387 -3.305 20.090 1.00 87.50 73 VAL A CA 1
ATOM 549 C C . VAL A 1 73 ? -24.516 -3.522 21.601 1.00 87.50 73 VAL A C 1
ATOM 551 O O . VAL A 1 73 ? -23.497 -3.707 22.267 1.00 87.50 73 VAL A O 1
ATOM 554 N N . LEU A 1 74 ? -25.736 -3.527 22.154 1.00 86.88 74 LEU A N 1
ATOM 555 C CA . LEU A 1 74 ? -25.953 -3.685 23.597 1.00 86.88 74 LEU A CA 1
ATO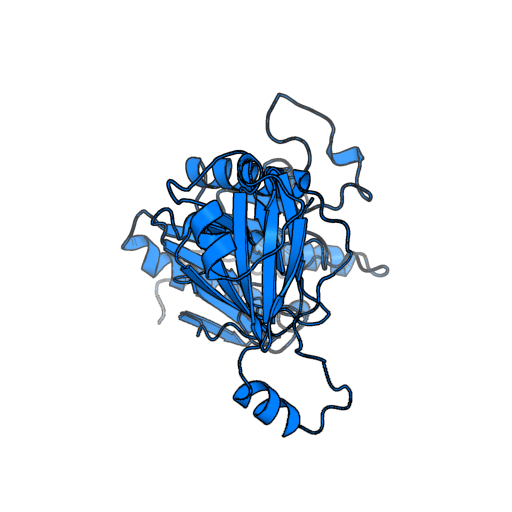M 556 C C . LEU A 1 74 ? -25.524 -5.072 24.065 1.00 86.88 74 LEU A C 1
ATOM 558 O O . LEU A 1 74 ? -24.817 -5.190 25.063 1.00 86.88 74 LEU A O 1
ATOM 562 N N . ASN A 1 75 ? -25.883 -6.115 23.317 1.00 88.06 75 ASN A N 1
ATOM 563 C CA . ASN A 1 75 ? -25.452 -7.476 23.621 1.00 88.06 75 ASN A CA 1
ATOM 564 C C . ASN A 1 75 ? -23.918 -7.599 23.612 1.00 88.06 75 ASN A C 1
ATOM 566 O O . ASN A 1 75 ? -23.331 -8.187 24.518 1.00 88.06 75 ASN A O 1
ATOM 570 N N . ILE A 1 76 ? -23.243 -6.983 22.636 1.00 88.69 76 ILE A N 1
ATOM 571 C CA . ILE A 1 76 ? -21.774 -7.001 22.557 1.00 88.69 76 ILE A CA 1
ATOM 572 C C . ILE A 1 76 ? -21.148 -6.287 23.758 1.00 88.69 76 ILE A C 1
ATOM 574 O O . ILE A 1 76 ? -20.212 -6.819 24.356 1.00 88.69 76 ILE A O 1
ATOM 578 N N . ILE A 1 77 ? -21.665 -5.114 24.127 1.00 88.50 77 ILE A N 1
ATOM 579 C CA . ILE A 1 77 ? -21.209 -4.350 25.296 1.00 88.50 77 ILE A CA 1
ATOM 580 C C . ILE A 1 77 ? -21.377 -5.183 26.572 1.00 88.50 77 ILE A C 1
ATOM 582 O O . ILE A 1 77 ? -20.412 -5.361 27.315 1.00 88.50 77 ILE A O 1
ATOM 586 N N . ASN A 1 78 ? -22.560 -5.769 26.773 1.00 88.38 78 ASN A N 1
ATOM 587 C CA . ASN A 1 78 ? -22.878 -6.577 27.949 1.00 88.38 78 ASN A CA 1
ATOM 588 C C . ASN A 1 78 ? -22.000 -7.833 28.037 1.00 88.38 78 ASN A C 1
ATOM 590 O O . ASN A 1 78 ? -21.418 -8.111 29.083 1.00 88.38 78 ASN A O 1
ATOM 594 N N . LYS A 1 79 ? -21.845 -8.568 26.928 1.00 88.44 79 LYS A N 1
ATOM 595 C CA . LYS A 1 79 ? -21.037 -9.797 26.857 1.00 88.44 79 LYS A CA 1
ATOM 596 C C . LYS A 1 79 ? -19.551 -9.552 27.130 1.00 88.44 79 LYS A C 1
ATOM 598 O O . LYS A 1 79 ? -18.861 -10.457 27.589 1.00 88.44 79 LYS A O 1
ATOM 603 N N . ASN A 1 80 ? -19.051 -8.357 26.820 1.00 85.19 80 ASN A N 1
ATOM 604 C CA . ASN A 1 80 ? -17.663 -7.973 27.074 1.00 85.19 80 ASN A CA 1
ATOM 605 C C . ASN A 1 80 ? -17.494 -7.163 28.373 1.00 85.19 80 ASN A C 1
ATOM 607 O O . ASN A 1 80 ? -16.390 -6.688 28.622 1.00 85.19 80 ASN A O 1
ATOM 611 N N . HIS A 1 81 ? -18.550 -7.016 29.187 1.00 87.44 81 HIS A N 1
ATOM 612 C CA . HIS A 1 81 ? -18.547 -6.250 30.441 1.00 87.44 81 HIS A CA 1
ATOM 613 C C . HIS A 1 81 ? -18.016 -4.814 30.277 1.00 87.44 81 HIS A C 1
ATOM 615 O O . HIS A 1 81 ? -17.216 -4.336 31.076 1.00 87.44 81 HIS A O 1
ATOM 621 N N . ILE A 1 82 ? -18.431 -4.138 29.202 1.00 87.94 82 ILE A N 1
ATOM 622 C CA . ILE A 1 82 ? -17.979 -2.785 28.867 1.00 87.94 82 ILE A CA 1
ATOM 623 C C . ILE A 1 82 ? -18.911 -1.751 29.509 1.00 87.94 82 ILE A C 1
ATOM 625 O O . ILE A 1 82 ? -20.095 -1.690 29.182 1.00 87.94 82 ILE A O 1
ATOM 629 N N . GLU A 1 83 ? -18.375 -0.874 30.353 1.00 87.44 83 GLU A N 1
ATOM 630 C CA . GLU A 1 83 ? -19.118 0.258 30.919 1.00 87.44 83 GLU A CA 1
ATOM 631 C C . GLU A 1 83 ? -18.876 1.530 30.097 1.00 87.44 83 GLU A C 1
ATOM 633 O O . GLU A 1 83 ? -17.920 2.265 30.326 1.00 87.44 83 GLU A O 1
ATOM 638 N N . THR A 1 84 ? -19.735 1.806 29.112 1.00 86.69 84 THR A N 1
ATOM 639 C CA . THR A 1 84 ? -19.566 2.956 28.204 1.00 86.69 84 THR A CA 1
ATOM 640 C C . THR A 1 84 ? -20.449 4.152 28.566 1.00 86.69 84 THR A C 1
ATOM 642 O O . THR A 1 84 ? -21.619 3.996 28.918 1.00 86.69 84 THR A O 1
ATOM 645 N N . LYS A 1 85 ? -19.923 5.378 28.408 1.00 87.75 85 LYS A N 1
ATOM 646 C CA . LYS A 1 85 ? -20.732 6.613 28.448 1.00 87.75 85 LYS A CA 1
ATOM 647 C C . LYS A 1 85 ? -21.331 6.933 27.074 1.00 87.75 85 LYS A C 1
ATOM 649 O O . LYS A 1 85 ? -22.207 7.797 26.959 1.00 87.75 85 LYS A O 1
ATOM 654 N N . LEU A 1 86 ? -20.883 6.259 26.011 1.00 85.56 86 LEU A N 1
ATOM 655 C CA . LEU A 1 86 ? -21.439 6.420 24.676 1.00 85.56 86 LEU A CA 1
ATOM 656 C C . LEU A 1 86 ? -22.810 5.761 24.596 1.00 85.56 86 LEU A C 1
ATOM 658 O O . LEU A 1 86 ? -22.971 4.565 24.823 1.00 85.56 86 LEU A O 1
ATOM 662 N N . LYS A 1 87 ? -23.815 6.530 24.165 1.00 85.75 87 LYS A N 1
ATOM 663 C CA . LYS A 1 87 ? -25.107 5.938 23.811 1.00 85.75 87 LYS A CA 1
ATOM 664 C C . LYS A 1 87 ? -24.888 4.953 22.659 1.00 85.75 87 LYS A C 1
ATOM 666 O O . LYS A 1 87 ? -24.394 5.359 21.606 1.00 85.75 87 LYS A O 1
ATOM 671 N N . HIS A 1 88 ? -25.313 3.704 22.848 1.00 84.00 88 HIS A N 1
ATOM 672 C CA . HIS A 1 88 ? -25.119 2.587 21.912 1.00 84.00 88 HIS A CA 1
ATOM 673 C C . HIS A 1 88 ? -25.464 2.937 20.454 1.00 84.00 88 HIS A C 1
ATOM 675 O O . HIS A 1 88 ? -24.719 2.584 19.548 1.00 84.00 88 HIS A O 1
ATOM 681 N N . LYS A 1 89 ? -26.523 3.729 20.218 1.00 84.56 89 LYS A N 1
ATOM 682 C CA . LYS A 1 89 ? -26.949 4.168 18.874 1.00 84.56 89 LYS A CA 1
ATOM 683 C C . LYS A 1 89 ? -25.903 4.973 18.084 1.00 84.56 89 LYS A C 1
ATOM 685 O O . LYS A 1 89 ? -26.009 5.080 16.862 1.00 84.56 89 LYS A O 1
ATOM 690 N N . TYR A 1 90 ? -24.925 5.567 18.771 1.00 86.81 90 TYR A N 1
ATOM 691 C CA . TYR A 1 90 ? -23.844 6.346 18.159 1.00 86.81 90 TYR A CA 1
ATOM 692 C C . TYR A 1 90 ? -22.565 5.541 17.936 1.00 86.81 90 TYR A C 1
ATOM 694 O O . TYR A 1 90 ? -21.658 6.047 17.278 1.00 86.81 90 TYR A O 1
ATOM 702 N N . ILE A 1 91 ? -22.475 4.324 18.475 1.00 89.19 91 ILE A N 1
ATOM 703 C CA . ILE A 1 91 ? -21.336 3.440 18.244 1.00 89.19 91 ILE A CA 1
ATOM 704 C C . ILE A 1 91 ? -21.472 2.881 16.830 1.00 89.19 91 ILE A C 1
ATOM 706 O O . ILE A 1 91 ? -22.514 2.339 16.451 1.00 89.19 91 ILE A O 1
ATOM 710 N N . ARG A 1 92 ? -20.427 3.070 16.029 1.00 90.44 92 ARG A N 1
ATOM 711 C CA . ARG A 1 92 ? -20.355 2.566 14.658 1.00 90.44 92 ARG A CA 1
ATOM 712 C C . ARG A 1 92 ? -19.496 1.331 14.569 1.00 90.44 92 ARG A C 1
ATOM 714 O O . ARG A 1 92 ? -19.924 0.392 13.913 1.00 90.44 92 ARG A O 1
ATOM 721 N N . SER A 1 93 ? -18.384 1.295 15.301 1.00 92.50 93 SER A N 1
ATOM 722 C CA . SER A 1 93 ? -17.483 0.148 15.260 1.00 92.50 93 SER A CA 1
ATOM 723 C C . SER A 1 93 ? -16.933 -0.190 16.633 1.00 92.50 93 SER A C 1
ATOM 725 O O . SER A 1 93 ? -16.647 0.696 17.440 1.00 92.50 93 SER A O 1
ATOM 727 N N . ILE A 1 94 ? -16.799 -1.490 16.891 1.00 93.31 94 ILE A N 1
ATOM 728 C CA . ILE A 1 94 ? -16.184 -2.032 18.104 1.00 93.31 94 ILE A CA 1
ATOM 729 C C . ILE A 1 94 ? -14.974 -2.845 17.672 1.00 93.31 94 ILE A C 1
ATOM 731 O O . ILE A 1 94 ? -15.116 -3.851 16.974 1.00 93.31 94 ILE A O 1
ATOM 735 N N . ILE A 1 95 ? -13.792 -2.409 18.092 1.00 94.12 95 ILE A N 1
ATOM 736 C CA . ILE A 1 95 ? -12.516 -3.013 17.717 1.00 94.12 95 ILE A CA 1
ATOM 737 C C . ILE A 1 95 ? -11.873 -3.581 18.969 1.00 94.12 95 ILE A C 1
ATOM 739 O O . ILE A 1 95 ? -11.670 -2.862 19.939 1.00 94.12 95 ILE A O 1
ATOM 743 N N . LYS A 1 96 ? -11.497 -4.854 18.948 1.00 94.06 96 LYS A N 1
ATOM 744 C CA . LYS A 1 96 ? -10.646 -5.442 19.979 1.00 94.06 96 LYS A CA 1
ATOM 745 C C . LYS A 1 96 ? -9.213 -5.492 19.482 1.00 94.06 96 LYS A C 1
ATOM 747 O O . LYS A 1 96 ? -8.924 -6.191 18.514 1.00 94.06 96 LYS A O 1
ATOM 752 N N . ILE A 1 97 ? -8.331 -4.783 20.169 1.00 92.81 97 ILE A N 1
ATOM 753 C CA . ILE A 1 97 ? -6.887 -4.811 19.960 1.00 92.81 97 ILE A CA 1
ATOM 754 C C . ILE A 1 97 ? -6.295 -5.796 20.959 1.00 92.81 97 ILE A C 1
ATOM 756 O O . ILE A 1 97 ? -6.568 -5.726 22.156 1.00 92.81 97 ILE A O 1
ATOM 760 N N . GLN A 1 98 ? -5.504 -6.739 20.470 1.00 90.50 98 GLN A N 1
ATOM 761 C CA . GLN A 1 98 ? -4.806 -7.719 21.292 1.00 90.50 98 GLN A CA 1
ATOM 762 C C . GLN A 1 98 ? -3.314 -7.616 21.020 1.00 90.50 98 GLN A C 1
ATOM 764 O O . GLN A 1 98 ? -2.909 -7.524 19.857 1.00 90.50 98 GLN A O 1
ATOM 769 N N . LYS A 1 99 ? -2.504 -7.690 22.078 1.00 81.44 99 LYS A N 1
ATOM 770 C CA . LYS A 1 99 ? -1.055 -7.830 21.923 1.00 81.44 99 LYS A CA 1
ATOM 771 C C . LYS A 1 99 ? -0.767 -9.106 21.126 1.00 81.44 99 LYS A C 1
ATOM 773 O O . LYS A 1 99 ? -1.364 -10.153 21.405 1.00 81.44 99 LYS A O 1
ATOM 778 N N . HIS A 1 100 ? 0.101 -9.023 20.119 1.00 68.31 100 HIS A N 1
ATOM 779 C CA . HIS A 1 100 ? 0.413 -10.161 19.257 1.00 68.31 100 HIS A CA 1
ATOM 780 C C . HIS A 1 100 ? 1.914 -10.489 19.217 1.00 68.31 100 HIS A C 1
ATOM 782 O O . HIS A 1 100 ? 2.746 -9.617 19.410 1.00 68.31 100 HIS A O 1
ATOM 788 N N . PHE A 1 101 ? 2.215 -11.768 18.949 1.00 62.03 101 PHE A N 1
ATOM 789 C CA . PHE A 1 101 ? 3.531 -12.363 18.650 1.00 62.03 101 PHE A CA 1
ATOM 790 C C . PHE A 1 101 ? 4.683 -12.177 19.659 1.00 62.03 101 PHE A C 1
ATOM 792 O O . PHE A 1 101 ? 5.644 -11.459 19.401 1.00 62.03 101 PHE A O 1
ATOM 799 N N . THR A 1 102 ? 4.705 -13.008 20.708 1.00 59.22 102 THR A N 1
ATOM 800 C CA . THR A 1 102 ? 5.899 -13.190 21.561 1.00 59.22 102 THR A CA 1
ATOM 801 C C . THR A 1 102 ? 7.123 -13.676 20.774 1.00 59.22 102 THR A C 1
ATOM 803 O O . THR A 1 102 ? 8.211 -13.156 20.958 1.00 59.22 102 THR A O 1
ATOM 806 N N . LYS A 1 103 ? 6.950 -14.592 19.807 1.00 60.41 103 LYS A N 1
ATOM 807 C CA . LYS A 1 103 ? 8.071 -15.157 19.026 1.00 60.41 103 LYS A CA 1
ATOM 808 C C . LYS A 1 103 ? 8.856 -14.126 18.204 1.00 60.41 103 LYS A C 1
ATOM 810 O O . LYS A 1 103 ? 10.039 -14.333 17.955 1.00 60.41 103 LYS A O 1
ATOM 815 N N . PHE A 1 104 ? 8.206 -13.056 17.738 1.00 64.94 104 PHE A N 1
ATOM 816 C CA . PHE A 1 104 ? 8.895 -11.994 16.999 1.00 64.94 104 PHE A CA 1
ATOM 817 C C . PHE A 1 104 ? 9.670 -11.081 17.951 1.00 64.94 104 PHE A C 1
ATOM 819 O O . PHE A 1 104 ? 10.821 -10.762 17.671 1.00 64.94 104 PHE A O 1
ATOM 826 N N . GLU A 1 105 ? 9.083 -10.731 19.100 1.00 63.56 105 GLU A N 1
ATOM 827 C CA . GLU A 1 105 ? 9.801 -10.035 20.175 1.00 63.56 105 GLU A CA 1
ATOM 828 C C . GLU A 1 105 ? 11.025 -10.850 20.623 1.00 63.56 105 GLU A C 1
ATOM 830 O O . GLU A 1 105 ? 12.120 -10.298 20.707 1.00 63.56 105 GLU A O 1
ATOM 835 N N . ASP A 1 106 ? 10.874 -12.169 20.800 1.00 66.81 106 ASP A N 1
ATOM 836 C CA . ASP A 1 106 ? 11.967 -13.087 21.138 1.00 66.81 106 ASP A CA 1
ATOM 837 C C . ASP A 1 106 ? 13.061 -13.070 20.055 1.00 66.81 106 ASP A C 1
ATOM 839 O O . ASP A 1 106 ? 14.243 -12.906 20.363 1.00 66.81 106 ASP A O 1
ATOM 843 N N . PHE A 1 107 ? 12.682 -13.159 18.773 1.00 68.19 107 PHE A N 1
ATOM 844 C CA . PHE A 1 107 ? 13.613 -13.076 17.645 1.00 68.19 107 PHE A CA 1
ATOM 845 C C . PHE A 1 107 ? 14.362 -11.742 17.613 1.00 68.19 107 PHE A C 1
ATOM 847 O O . PHE A 1 107 ? 15.588 -11.746 17.557 1.00 68.19 107 PHE A O 1
ATOM 854 N N . ILE A 1 108 ? 13.671 -10.606 17.712 1.00 67.88 108 ILE A N 1
ATOM 855 C CA . ILE A 1 108 ? 14.309 -9.283 17.733 1.00 67.88 108 ILE A CA 1
ATOM 856 C C . ILE A 1 108 ? 15.216 -9.132 18.955 1.00 67.88 108 ILE A C 1
ATOM 858 O O . ILE A 1 108 ? 16.331 -8.628 18.832 1.00 67.88 108 ILE A O 1
ATOM 862 N N . SER A 1 109 ? 14.789 -9.628 20.117 1.00 66.81 109 SER A N 1
ATOM 863 C CA . SER A 1 109 ? 15.595 -9.605 21.339 1.00 66.81 109 SER A CA 1
ATOM 864 C C . SER A 1 109 ? 16.869 -10.452 21.243 1.00 66.81 109 SER A C 1
ATOM 866 O O . SER A 1 109 ? 17.821 -10.193 21.980 1.00 66.81 109 SER A O 1
ATOM 868 N N . SER A 1 110 ? 16.916 -11.424 20.319 1.00 72.06 110 SER A N 1
ATOM 869 C CA . SER A 1 110 ? 18.120 -12.210 20.032 1.00 72.06 110 SER A CA 1
ATOM 870 C C . SER A 1 110 ? 19.196 -11.411 19.283 1.00 72.06 110 SER A C 1
ATOM 872 O O . SER A 1 110 ? 20.379 -11.755 19.355 1.00 72.06 110 SER A O 1
ATOM 874 N N . PHE A 1 111 ? 18.828 -10.312 18.614 1.00 68.00 111 PHE A N 1
ATOM 875 C CA . PHE A 1 111 ? 19.786 -9.403 17.991 1.00 68.00 111 PHE A CA 1
ATOM 876 C C . PHE A 1 111 ? 20.326 -8.396 19.011 1.00 68.00 111 PHE A C 1
ATOM 878 O O . PHE A 1 111 ? 19.604 -7.862 19.852 1.00 68.00 111 PHE A O 1
ATOM 885 N N . ARG A 1 112 ? 21.612 -8.050 18.892 1.00 65.25 112 ARG A N 1
ATOM 886 C CA . ARG A 1 112 ? 22.237 -6.966 19.669 1.00 65.25 112 ARG A CA 1
ATOM 887 C C . ARG A 1 112 ? 21.890 -5.599 19.067 1.00 65.25 112 ARG A C 1
ATOM 889 O O . ARG A 1 112 ? 22.759 -4.911 18.542 1.00 65.25 112 ARG A O 1
ATOM 896 N N . ILE A 1 113 ? 20.612 -5.229 19.091 1.00 64.56 113 ILE A N 1
ATOM 897 C CA . ILE A 1 113 ? 20.142 -3.935 18.579 1.00 64.56 113 ILE A CA 1
ATOM 898 C C . ILE A 1 113 ? 20.324 -2.877 19.672 1.00 64.56 113 ILE A C 1
ATOM 900 O O . ILE A 1 113 ? 19.851 -3.041 20.795 1.00 64.56 113 ILE A O 1
ATOM 904 N N . PHE A 1 114 ? 21.010 -1.780 19.342 1.00 48.44 114 PHE A N 1
ATOM 905 C CA . PHE A 1 114 ? 21.338 -0.696 20.281 1.00 48.44 114 PHE A CA 1
ATOM 906 C C . PHE A 1 114 ? 20.117 0.117 20.748 1.00 48.44 114 PHE A C 1
ATOM 908 O O . PHE A 1 114 ? 20.208 0.852 21.727 1.00 48.44 114 PHE A O 1
ATOM 915 N N . HIS A 1 115 ? 18.971 -0.042 20.085 1.00 58.88 115 HIS A N 1
ATOM 916 C CA . HIS A 1 115 ? 17.713 0.620 20.407 1.00 58.88 115 HIS A CA 1
ATOM 917 C C . HIS A 1 115 ? 16.603 -0.433 20.520 1.00 58.88 115 HIS A C 1
ATOM 919 O O . HIS A 1 115 ? 16.160 -0.988 19.516 1.00 58.88 115 HIS A O 1
ATOM 925 N N . LYS A 1 116 ? 16.161 -0.758 21.741 1.00 57.44 116 LYS A N 1
ATOM 926 C CA . LYS A 1 116 ? 15.002 -1.646 21.919 1.00 57.44 116 LYS A CA 1
ATOM 927 C C . LYS A 1 116 ? 13.746 -0.887 21.497 1.00 57.44 116 LYS A C 1
ATOM 929 O O . LYS A 1 116 ? 13.288 -0.016 22.229 1.00 57.44 116 LYS A O 1
ATOM 934 N N . SER A 1 117 ? 13.203 -1.206 20.328 1.00 60.44 117 SER A N 1
ATOM 935 C CA . SER A 1 117 ? 11.875 -0.731 19.938 1.00 60.44 117 SER A CA 1
ATOM 936 C C . SER A 1 117 ? 10.827 -1.336 20.872 1.00 60.44 117 SER A C 1
ATOM 938 O O . SER A 1 117 ? 10.852 -2.537 21.149 1.00 60.44 117 SER A O 1
ATOM 940 N N . ASN A 1 118 ? 9.916 -0.505 21.377 1.00 65.19 118 ASN A N 1
ATOM 941 C CA . ASN A 1 118 ? 8.763 -0.987 22.123 1.00 65.19 118 ASN A CA 1
ATOM 942 C C . ASN A 1 118 ? 7.690 -1.429 21.122 1.00 65.19 118 ASN A C 1
ATOM 944 O O . ASN A 1 118 ? 7.100 -0.593 20.445 1.00 65.19 118 ASN A O 1
ATOM 948 N N . PHE A 1 119 ? 7.446 -2.734 21.025 1.00 73.25 119 PHE A N 1
ATOM 949 C CA . PHE A 1 119 ? 6.436 -3.287 20.120 1.00 73.25 119 PHE A CA 1
ATOM 950 C C . PHE A 1 119 ? 5.026 -3.299 20.720 1.00 73.25 119 PHE A C 1
ATOM 952 O O . PHE A 1 119 ? 4.088 -3.727 20.045 1.00 73.25 119 PHE A O 1
ATOM 959 N N . GLU A 1 120 ? 4.855 -2.822 21.958 1.00 77.81 120 GLU A N 1
ATOM 960 C CA . GLU A 1 120 ? 3.534 -2.706 22.569 1.00 77.81 120 GLU A CA 1
ATOM 961 C C . GLU A 1 120 ? 2.614 -1.811 21.730 1.00 77.81 120 GLU A C 1
ATOM 963 O O . GLU A 1 120 ? 3.065 -0.783 21.215 1.00 77.81 120 GLU A O 1
ATOM 968 N N . PRO A 1 121 ? 1.322 -2.159 21.602 1.00 79.62 121 PRO A N 1
ATOM 969 C CA . PRO A 1 121 ? 0.371 -1.325 20.888 1.00 79.62 121 PRO A CA 1
ATOM 970 C C . PRO A 1 121 ? 0.222 0.018 21.605 1.00 79.62 121 PRO A C 1
ATOM 972 O O . PRO A 1 121 ? -0.175 0.064 22.771 1.00 79.62 121 PRO A O 1
ATOM 975 N N . GLN A 1 122 ? 0.517 1.111 20.910 1.00 82.94 122 GLN A N 1
ATOM 976 C CA . GLN A 1 122 ? 0.414 2.463 21.453 1.00 82.94 122 GLN A CA 1
ATOM 977 C C . GLN A 1 122 ? -0.666 3.233 20.714 1.00 82.94 122 GLN A C 1
ATOM 979 O O . GLN A 1 122 ? -0.768 3.171 19.492 1.00 82.94 122 GLN A O 1
ATOM 984 N N . ILE A 1 123 ? -1.476 3.970 21.467 1.00 83.31 123 ILE A N 1
ATOM 985 C CA . ILE A 1 123 ? -2.432 4.918 20.899 1.00 83.31 123 ILE A CA 1
ATOM 986 C C . ILE A 1 123 ? -1.692 6.233 20.709 1.00 83.31 123 ILE A C 1
ATOM 988 O O . ILE A 1 123 ? -1.087 6.747 21.648 1.00 83.31 123 ILE A O 1
ATOM 992 N N . LEU A 1 124 ? -1.739 6.758 19.491 1.00 79.38 124 LEU A N 1
ATOM 993 C CA . LEU A 1 124 ? -1.044 7.980 19.126 1.00 79.38 124 LEU A CA 1
ATOM 994 C C . LEU A 1 124 ? -2.011 9.161 19.166 1.00 79.38 124 LEU A C 1
ATOM 996 O O . LEU A 1 124 ? -3.044 9.146 18.496 1.00 79.38 124 LEU A O 1
ATOM 1000 N N . ASP A 1 125 ? -1.640 10.202 19.909 1.00 75.94 125 ASP A N 1
ATOM 1001 C CA . ASP A 1 125 ? -2.339 11.490 19.911 1.00 75.94 125 ASP A CA 1
ATOM 1002 C C . ASP A 1 125 ? -1.785 12.391 18.797 1.00 75.94 125 ASP A C 1
ATOM 1004 O O . ASP A 1 125 ? -1.137 13.409 19.031 1.00 75.94 125 ASP A O 1
ATOM 1008 N N . GLN A 1 126 ? -1.944 11.940 17.553 1.00 69.25 126 GLN A N 1
ATOM 1009 C CA . GLN A 1 126 ? -1.527 12.681 16.365 1.00 69.25 126 GLN A CA 1
ATOM 1010 C C . GLN A 1 126 ? -2.747 13.054 15.545 1.00 69.25 126 GLN A C 1
ATOM 1012 O O . GLN A 1 126 ? -3.588 12.198 15.277 1.00 69.25 126 GLN A O 1
ATOM 1017 N N . PHE A 1 127 ? -2.829 14.316 15.125 1.00 70.25 127 PHE A N 1
ATOM 1018 C CA . PHE A 1 127 ? -3.912 14.781 14.270 1.00 70.25 127 PHE A CA 1
ATOM 1019 C C . PHE A 1 127 ? -3.946 13.989 12.959 1.00 70.25 127 PHE A C 1
ATOM 1021 O O . PHE A 1 127 ? -2.940 13.878 12.263 1.00 70.25 127 PHE A O 1
ATOM 1028 N N . PHE A 1 128 ? -5.125 13.475 12.622 1.00 68.62 128 PHE A N 1
ATOM 1029 C CA . PHE A 1 128 ? -5.405 12.836 11.347 1.00 68.62 128 PHE A CA 1
ATOM 1030 C C . PHE A 1 128 ? -6.499 13.622 10.627 1.00 68.62 128 PHE A C 1
ATOM 1032 O O . PHE A 1 128 ? -7.607 13.781 11.156 1.00 68.62 128 PHE A O 1
ATOM 1039 N N . ASP A 1 129 ? -6.198 14.103 9.421 1.00 69.12 129 ASP A N 1
ATOM 1040 C CA . ASP A 1 129 ? -7.187 14.785 8.598 1.00 69.12 129 ASP A CA 1
ATOM 1041 C C . ASP A 1 129 ? -8.062 13.760 7.867 1.00 69.12 129 ASP A C 1
ATOM 1043 O O . ASP A 1 129 ? -7.675 13.134 6.880 1.00 69.12 129 ASP A O 1
ATOM 1047 N N . ILE A 1 130 ? -9.294 13.594 8.346 1.00 70.94 130 ILE A N 1
ATOM 1048 C CA . ILE A 1 130 ? -10.272 12.711 7.704 1.00 70.94 130 ILE A CA 1
ATOM 1049 C C . ILE A 1 130 ? -10.602 13.157 6.268 1.00 70.94 130 ILE A C 1
ATOM 1051 O O . ILE A 1 130 ? -11.007 12.331 5.445 1.00 70.94 130 ILE A O 1
ATOM 1055 N N . ASN A 1 131 ? -10.411 14.442 5.947 1.00 68.25 131 ASN A N 1
ATOM 1056 C CA . ASN A 1 131 ? -10.630 14.958 4.603 1.00 68.25 131 ASN A CA 1
ATOM 1057 C C . ASN A 1 131 ? -9.553 14.456 3.638 1.00 68.25 131 ASN A C 1
ATOM 1059 O O . ASN A 1 131 ? -9.905 14.080 2.520 1.00 68.25 131 ASN A O 1
ATOM 1063 N N . GLU A 1 132 ? -8.288 14.352 4.062 1.00 66.88 132 GLU A N 1
ATOM 1064 C CA . GLU A 1 132 ? -7.211 13.773 3.241 1.00 66.88 132 GLU A CA 1
ATOM 1065 C C . GLU A 1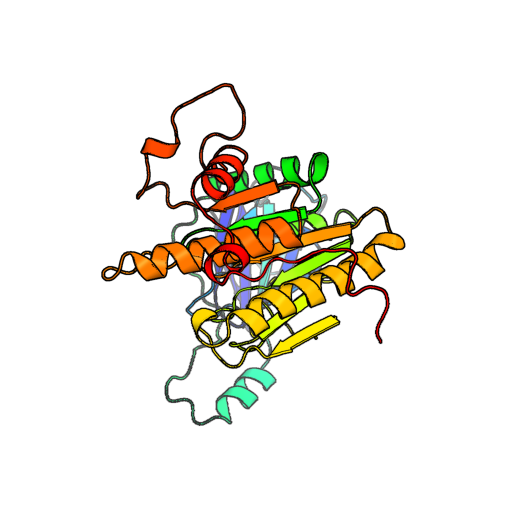 132 ? -7.535 12.329 2.840 1.00 66.88 132 GLU A C 1
ATOM 1067 O O . GLU A 1 132 ? -7.439 11.969 1.664 1.00 66.88 132 GLU A O 1
ATOM 1072 N N . TYR A 1 133 ? -8.038 11.520 3.781 1.00 70.75 133 TYR A N 1
ATOM 1073 C CA . TYR A 1 133 ? -8.494 10.158 3.483 1.00 70.75 133 TYR A CA 1
ATOM 1074 C C . TYR A 1 133 ? -9.598 10.149 2.415 1.00 70.75 133 TYR A C 1
ATOM 1076 O O . TYR A 1 133 ? -9.567 9.348 1.480 1.00 70.75 133 TYR A O 1
ATOM 1084 N N . SER A 1 134 ? -10.564 11.068 2.521 1.00 73.94 134 SER A N 1
ATOM 1085 C CA . SER A 1 134 ? -11.661 11.182 1.553 1.00 73.94 134 SER A CA 1
ATOM 1086 C C . SER A 1 134 ? -11.187 11.600 0.155 1.00 73.94 134 SER A C 1
ATOM 1088 O O . SER A 1 134 ? -11.756 11.158 -0.844 1.00 73.94 134 SER A O 1
ATOM 1090 N N . ILE A 1 135 ? -10.131 12.417 0.065 1.00 77.50 135 ILE A N 1
ATOM 1091 C CA . ILE A 1 135 ? -9.516 12.823 -1.205 1.00 77.50 135 ILE A CA 1
ATOM 1092 C C . ILE A 1 135 ? -8.893 11.604 -1.886 1.00 77.50 135 ILE A C 1
ATOM 1094 O O . ILE A 1 135 ? -9.136 11.378 -3.072 1.00 77.50 135 ILE A O 1
ATOM 1098 N N . TRP A 1 136 ? -8.157 10.777 -1.140 1.00 83.00 136 TRP A N 1
ATOM 1099 C CA . TRP A 1 136 ? -7.559 9.555 -1.681 1.00 83.00 136 TRP A CA 1
ATOM 1100 C C . TRP A 1 136 ? -8.620 8.542 -2.124 1.00 83.00 136 TRP A C 1
ATOM 1102 O O . TRP A 1 136 ? -8.469 7.931 -3.182 1.00 83.00 136 TRP A O 1
ATOM 1112 N N . GLU A 1 137 ? -9.730 8.403 -1.390 1.00 82.62 137 GLU A N 1
ATOM 1113 C CA . GLU A 1 137 ? -10.857 7.569 -1.830 1.00 82.62 137 GLU A CA 1
ATOM 1114 C C . GLU A 1 137 ? -11.461 8.057 -3.155 1.00 82.62 137 GLU A C 1
ATOM 1116 O O . GLU A 1 137 ? -11.704 7.241 -4.046 1.00 82.62 137 GLU A O 1
ATOM 1121 N N . LYS A 1 138 ? -11.677 9.370 -3.310 1.00 82.12 138 LYS A N 1
ATOM 1122 C CA . LYS A 1 138 ? -12.186 9.962 -4.561 1.00 82.12 138 LYS A CA 1
ATOM 1123 C C . LYS A 1 138 ? -11.210 9.770 -5.722 1.00 82.12 138 LYS A C 1
ATOM 1125 O O . LYS A 1 138 ? -11.636 9.420 -6.820 1.00 82.12 138 LYS A O 1
ATOM 1130 N N . ALA A 1 139 ? -9.910 9.943 -5.482 1.00 83.50 139 ALA A N 1
ATOM 1131 C CA . ALA A 1 139 ? -8.882 9.673 -6.484 1.00 83.50 139 ALA A CA 1
ATOM 1132 C C . ALA A 1 139 ? -8.921 8.202 -6.931 1.00 83.50 139 ALA A C 1
ATOM 1134 O O . ALA A 1 139 ? -8.951 7.923 -8.127 1.00 83.50 139 ALA A O 1
ATOM 1135 N N . CYS A 1 140 ? -9.026 7.260 -5.988 1.00 88.56 140 CYS A N 1
ATOM 1136 C CA . CYS A 1 140 ? -9.154 5.836 -6.302 1.00 88.56 140 CYS A CA 1
ATOM 1137 C C . CYS A 1 140 ? -10.432 5.513 -7.091 1.00 88.56 140 CYS A C 1
ATOM 1139 O O . CYS A 1 140 ? -10.394 4.662 -7.975 1.00 88.56 140 CYS A O 1
ATOM 1141 N N . GLN A 1 141 ? -11.553 6.185 -6.798 1.00 87.62 141 GLN A N 1
ATOM 1142 C CA . GLN A 1 141 ? -12.797 6.030 -7.560 1.00 87.62 141 GLN A CA 1
ATOM 1143 C C . GLN A 1 141 ? -12.618 6.434 -9.025 1.00 87.62 141 GLN A C 1
ATOM 1145 O O . GLN A 1 141 ? -13.024 5.671 -9.894 1.00 87.62 141 GLN A O 1
ATOM 1150 N N . LYS A 1 142 ? -11.987 7.583 -9.303 1.00 84.75 142 LYS A N 1
ATOM 1151 C CA . LYS A 1 142 ? -11.721 8.018 -10.685 1.00 84.75 142 LYS A CA 1
ATOM 1152 C C . LYS A 1 142 ? -10.746 7.075 -11.392 1.00 84.75 142 LYS A C 1
ATOM 1154 O O . LYS A 1 142 ? -11.026 6.615 -12.492 1.00 84.75 142 LYS A O 1
ATOM 1159 N N . ILE A 1 143 ? -9.651 6.709 -10.717 1.00 89.06 143 ILE A N 1
ATOM 1160 C CA . ILE A 1 143 ? -8.657 5.762 -11.247 1.00 89.06 143 ILE A CA 1
ATOM 1161 C C . ILE A 1 143 ? -9.312 4.438 -11.643 1.00 89.06 143 ILE A C 1
ATOM 1163 O O . ILE A 1 143 ? -9.044 3.932 -12.722 1.00 89.06 143 ILE A O 1
ATOM 1167 N N . LEU A 1 144 ? -10.192 3.891 -10.800 1.00 90.81 144 LEU A N 1
ATOM 1168 C CA . LEU A 1 144 ? -10.868 2.621 -11.064 1.00 90.81 144 LEU A CA 1
ATOM 1169 C C . LEU A 1 144 ? -11.699 2.625 -12.361 1.00 90.81 144 LEU A C 1
ATOM 1171 O O . LEU A 1 144 ? -11.885 1.556 -12.945 1.00 90.81 144 LEU A O 1
ATOM 1175 N N . VAL A 1 145 ? -12.243 3.779 -12.758 1.00 87.56 145 VAL A N 1
ATOM 1176 C CA . VAL A 1 145 ? -13.137 3.912 -13.919 1.00 87.56 145 VAL A CA 1
ATOM 1177 C C . VAL A 1 145 ? -12.345 4.117 -15.208 1.00 87.56 145 VAL A C 1
ATOM 1179 O O . VAL A 1 145 ? -12.626 3.439 -16.193 1.00 87.56 145 VAL A O 1
ATOM 1182 N N . ASP A 1 146 ? -11.351 5.007 -15.183 1.00 81.75 146 ASP A N 1
ATOM 1183 C CA . ASP A 1 146 ? -10.745 5.550 -16.406 1.00 81.75 146 ASP A CA 1
ATOM 1184 C C . ASP A 1 146 ? -9.321 5.041 -16.686 1.00 81.75 146 ASP A C 1
ATOM 1186 O O . ASP A 1 146 ? -8.803 5.237 -17.786 1.00 81.75 146 ASP A O 1
ATOM 1190 N N . HIS A 1 147 ? -8.667 4.398 -15.712 1.00 88.75 147 HIS A N 1
ATOM 1191 C CA . HIS A 1 147 ? -7.227 4.139 -15.756 1.00 88.75 147 HIS A CA 1
ATOM 1192 C C . HIS A 1 147 ? -6.859 2.735 -15.273 1.00 88.75 147 HIS A C 1
ATOM 1194 O O . HIS A 1 147 ? -7.547 2.124 -14.459 1.00 88.75 147 HIS A O 1
ATOM 1200 N N . THR A 1 148 ? -5.732 2.220 -15.759 1.00 92.50 148 THR A N 1
ATOM 1201 C CA . THR A 1 148 ? -5.208 0.894 -15.394 1.00 92.50 148 THR A CA 1
ATOM 1202 C C . THR A 1 148 ? -3.695 0.873 -15.210 1.00 92.50 148 THR A C 1
ATOM 1204 O O . THR A 1 148 ? -3.196 -0.007 -14.513 1.00 92.50 148 THR A O 1
ATOM 1207 N N . LYS A 1 149 ? -2.953 1.840 -15.766 1.00 93.56 149 LYS A N 1
ATOM 1208 C CA . LYS A 1 149 ? -1.494 1.961 -15.638 1.00 93.56 149 LYS A CA 1
ATOM 1209 C C . LYS A 1 149 ? -1.129 3.308 -15.025 1.00 93.56 149 LYS A C 1
ATOM 1211 O O . LYS A 1 149 ? -0.995 4.314 -15.718 1.00 93.56 149 LYS A O 1
ATOM 1216 N N . ILE A 1 150 ? -0.924 3.303 -13.714 1.00 94.25 150 ILE A N 1
ATOM 1217 C CA . ILE A 1 150 ? -0.773 4.508 -12.907 1.00 94.25 150 ILE A CA 1
ATOM 1218 C C . ILE A 1 150 ? 0.683 4.675 -12.497 1.00 94.25 150 ILE A C 1
ATOM 1220 O O . ILE A 1 150 ? 1.235 3.861 -11.758 1.00 94.25 150 ILE A O 1
ATOM 1224 N N . PHE A 1 151 ? 1.288 5.767 -12.940 1.00 90.94 151 PHE A N 1
ATOM 1225 C CA . PHE A 1 151 ? 2.620 6.201 -12.548 1.00 90.94 151 PHE A CA 1
ATOM 1226 C C . PHE A 1 151 ? 2.531 7.220 -11.418 1.00 90.94 151 PHE A C 1
ATOM 1228 O O . PHE A 1 151 ? 1.846 8.227 -11.568 1.00 90.94 151 PHE A O 1
ATOM 1235 N N . VAL A 1 152 ? 3.209 6.980 -10.293 1.00 88.81 152 VAL A N 1
ATOM 1236 C CA . VAL A 1 152 ? 3.144 7.863 -9.119 1.00 88.81 152 VAL A CA 1
ATOM 1237 C C . VAL A 1 152 ? 4.504 8.492 -8.841 1.00 88.81 152 VAL A C 1
ATOM 1239 O O . VAL A 1 152 ? 5.462 7.786 -8.537 1.00 88.81 152 VAL A O 1
ATOM 1242 N N . CYS A 1 153 ? 4.575 9.825 -8.869 1.00 85.44 153 CYS A N 1
ATOM 1243 C CA . CYS A 1 153 ? 5.802 10.592 -8.643 1.00 85.44 153 CYS A CA 1
ATOM 1244 C C . CYS A 1 153 ? 5.620 11.726 -7.617 1.00 85.44 153 CYS A C 1
ATOM 1246 O O . CYS A 1 153 ? 4.528 11.973 -7.104 1.00 85.44 153 CYS A O 1
ATOM 1248 N N . GLY A 1 154 ? 6.722 12.388 -7.245 1.00 79.81 154 GLY A N 1
ATOM 1249 C CA . GLY A 1 154 ? 6.741 13.434 -6.217 1.00 79.81 154 GLY A CA 1
ATOM 1250 C C . GLY A 1 154 ? 8.003 13.432 -5.348 1.00 79.81 154 GLY A C 1
ATOM 1251 O O . GLY A 1 154 ? 8.846 12.529 -5.423 1.00 79.81 154 GLY A O 1
ATOM 1252 N N . LYS A 1 155 ? 8.121 14.441 -4.476 1.00 77.06 155 LYS A N 1
ATOM 1253 C CA . LYS A 1 155 ? 9.276 14.635 -3.577 1.00 77.06 155 LYS A CA 1
ATOM 1254 C C . LYS A 1 155 ? 9.463 13.484 -2.574 1.00 77.06 155 LYS A C 1
ATOM 1256 O O . LYS A 1 155 ? 8.584 12.641 -2.362 1.00 77.06 155 LYS A O 1
ATOM 1261 N N . LYS A 1 156 ? 10.636 13.448 -1.934 1.00 77.94 156 LYS A N 1
ATOM 1262 C CA . LYS A 1 156 ? 10.958 12.469 -0.886 1.00 77.94 156 LYS A CA 1
ATOM 1263 C C . LYS A 1 156 ? 10.003 12.618 0.297 1.00 77.94 156 LYS A C 1
ATOM 1265 O O . LYS A 1 156 ? 9.721 13.732 0.717 1.00 77.94 156 LYS A O 1
ATOM 1270 N N . ARG A 1 157 ? 9.508 11.481 0.806 1.00 74.50 157 ARG A N 1
ATOM 1271 C CA . ARG A 1 157 ? 8.600 11.379 1.969 1.00 74.50 157 ARG A CA 1
ATOM 1272 C C . ARG A 1 157 ? 7.248 12.102 1.841 1.00 74.50 157 ARG A C 1
ATOM 1274 O O . ARG A 1 157 ? 6.603 12.338 2.850 1.00 74.50 157 ARG A O 1
ATOM 1281 N N . ILE A 1 158 ? 6.772 12.363 0.620 1.00 75.31 158 ILE A N 1
ATOM 1282 C CA . ILE A 1 158 ? 5.448 12.978 0.399 1.00 75.31 158 ILE A CA 1
ATOM 1283 C C . ILE A 1 158 ? 4.272 11.977 0.411 1.00 75.31 158 ILE A C 1
ATOM 1285 O O . ILE A 1 158 ? 3.123 12.362 0.248 1.00 75.31 158 ILE A O 1
ATOM 1289 N N . GLY A 1 159 ? 4.540 10.675 0.584 1.00 78.94 159 GLY A N 1
ATOM 1290 C CA . GLY A 1 159 ? 3.491 9.648 0.690 1.00 78.94 159 GLY A CA 1
ATOM 1291 C C . GLY A 1 159 ? 3.206 8.826 -0.574 1.00 78.94 159 GLY A C 1
ATOM 1292 O O . GLY A 1 159 ? 2.192 8.138 -0.611 1.00 78.94 159 GLY A O 1
ATOM 1293 N N . LYS A 1 160 ? 4.095 8.824 -1.581 1.00 85.69 160 LYS A N 1
ATOM 1294 C CA . LYS A 1 160 ? 3.961 8.020 -2.823 1.00 85.69 160 LYS A CA 1
ATOM 1295 C C . LYS A 1 160 ? 3.653 6.544 -2.564 1.00 85.69 160 LYS A C 1
ATOM 1297 O O . LYS A 1 160 ? 2.603 6.044 -2.956 1.00 85.69 160 LYS A O 1
ATOM 1302 N N . SER A 1 161 ? 4.532 5.866 -1.831 1.00 84.50 161 SER A N 1
ATOM 1303 C CA . SER A 1 161 ? 4.378 4.449 -1.495 1.00 84.50 161 SER A CA 1
ATOM 1304 C C . SER A 1 161 ? 3.137 4.185 -0.639 1.00 84.50 161 SER A C 1
ATOM 1306 O O . SER A 1 161 ? 2.474 3.160 -0.795 1.00 84.50 161 SER A O 1
ATOM 1308 N N . SER A 1 162 ? 2.775 5.130 0.233 1.00 84.00 162 SER A N 1
ATOM 1309 C CA . SER A 1 162 ? 1.545 5.064 1.027 1.00 84.00 162 SER A CA 1
ATOM 1310 C C . SER A 1 162 ? 0.299 5.135 0.143 1.00 84.00 162 SER A C 1
ATOM 1312 O O . SER A 1 162 ? -0.632 4.360 0.356 1.00 84.00 162 SER A O 1
ATOM 1314 N N . PHE A 1 163 ? 0.291 6.004 -0.872 1.00 86.81 163 PHE A N 1
ATOM 1315 C CA . PHE A 1 163 ? -0.801 6.098 -1.839 1.00 86.81 163 PHE A CA 1
ATOM 1316 C C . PHE A 1 163 ? -0.898 4.848 -2.713 1.00 86.81 163 PHE A C 1
ATOM 1318 O O . PHE A 1 163 ? -1.988 4.315 -2.887 1.00 86.81 163 PHE A O 1
ATOM 1325 N N . ILE A 1 164 ? 0.227 4.310 -3.193 1.00 90.94 164 ILE A N 1
ATOM 1326 C CA . ILE A 1 164 ? 0.237 3.052 -3.956 1.00 90.94 164 ILE A CA 1
ATOM 1327 C C . ILE A 1 164 ? -0.334 1.901 -3.120 1.00 90.94 164 ILE A C 1
ATOM 1329 O O . ILE A 1 164 ? -1.185 1.158 -3.607 1.00 90.94 164 ILE A O 1
ATOM 1333 N N . ARG A 1 165 ? 0.061 1.780 -1.843 1.00 88.56 165 ARG A N 1
ATOM 1334 C CA . ARG A 1 165 ? -0.531 0.802 -0.910 1.00 88.56 165 ARG A CA 1
ATOM 1335 C C . ARG A 1 165 ? -2.033 1.016 -0.739 1.00 88.56 165 ARG A C 1
ATOM 1337 O O . ARG A 1 165 ? -2.791 0.050 -0.743 1.00 88.56 165 ARG A O 1
ATOM 1344 N N . PHE A 1 166 ? -2.458 2.268 -0.575 1.00 87.94 166 PHE A N 1
ATOM 1345 C CA . PHE A 1 166 ? -3.867 2.622 -0.437 1.00 87.94 166 PHE A CA 1
ATOM 1346 C C . PHE A 1 166 ? -4.665 2.206 -1.676 1.00 87.94 166 PHE A C 1
ATOM 1348 O O . PHE A 1 166 ? -5.691 1.540 -1.551 1.00 87.94 166 PHE A O 1
ATOM 1355 N N . LEU A 1 167 ? -4.171 2.544 -2.867 1.00 91.94 167 LEU A N 1
ATOM 1356 C CA . LEU A 1 167 ? -4.799 2.211 -4.138 1.00 91.94 167 LEU A CA 1
ATOM 1357 C C . LEU A 1 167 ? -4.844 0.693 -4.358 1.00 91.94 167 LEU A C 1
ATOM 1359 O O . LEU A 1 167 ? -5.899 0.166 -4.699 1.00 91.94 167 LEU A O 1
ATOM 1363 N N . ALA A 1 168 ? -3.761 -0.037 -4.079 1.00 93.38 168 ALA A N 1
ATOM 1364 C CA . ALA A 1 168 ? -3.755 -1.498 -4.151 1.00 93.38 168 ALA A CA 1
ATOM 1365 C C . ALA A 1 168 ? -4.831 -2.117 -3.239 1.00 93.38 168 ALA A C 1
ATOM 1367 O O . ALA A 1 168 ? -5.669 -2.894 -3.698 1.00 93.38 168 ALA A O 1
ATOM 1368 N N . ASN A 1 169 ? -4.883 -1.698 -1.970 1.00 91.81 169 ASN A N 1
ATOM 1369 C CA . ASN A 1 169 ? -5.887 -2.158 -1.005 1.00 91.81 169 ASN A CA 1
ATOM 1370 C C . ASN A 1 169 ? -7.322 -1.778 -1.391 1.00 91.81 169 ASN A C 1
ATOM 1372 O O . ASN A 1 169 ? -8.264 -2.470 -1.006 1.00 91.81 169 ASN A O 1
ATOM 1376 N N . TYR A 1 170 ? -7.497 -0.694 -2.146 1.00 91.69 170 TYR A N 1
ATOM 1377 C CA . TYR A 1 170 ? -8.785 -0.292 -2.693 1.00 91.69 170 TYR A CA 1
ATOM 1378 C C . TYR A 1 170 ? -9.203 -1.177 -3.881 1.00 91.69 170 TYR A C 1
ATOM 1380 O O . TYR A 1 170 ? -10.373 -1.544 -4.006 1.00 91.69 170 TYR A O 1
ATOM 1388 N N . LEU A 1 171 ? -8.266 -1.541 -4.755 1.00 93.75 171 LEU A N 1
ATOM 1389 C CA . LEU A 1 171 ? -8.527 -2.285 -5.990 1.00 93.75 171 LEU A CA 1
ATOM 1390 C C . LEU A 1 171 ? -8.775 -3.786 -5.752 1.00 93.75 171 LEU A C 1
ATOM 1392 O O . LEU A 1 171 ? -9.713 -4.345 -6.321 1.00 93.75 171 LEU A O 1
ATOM 1396 N N . ILE A 1 172 ? -7.995 -4.429 -4.877 1.00 91.75 172 ILE A N 1
ATOM 1397 C CA . ILE A 1 172 ? -8.066 -5.878 -4.594 1.00 91.75 172 ILE A CA 1
ATOM 1398 C C . ILE A 1 172 ? -9.486 -6.374 -4.248 1.00 91.75 172 ILE A C 1
ATOM 1400 O O . ILE A 1 172 ? -9.976 -7.280 -4.926 1.00 91.75 172 ILE A O 1
ATOM 1404 N N . PRO A 1 173 ? -10.220 -5.794 -3.270 1.00 89.38 173 PRO A N 1
ATOM 1405 C CA . PRO A 1 173 ? -11.573 -6.254 -2.932 1.00 89.38 173 PRO A CA 1
ATOM 1406 C C . PRO A 1 173 ? -12.595 -6.061 -4.054 1.00 89.38 173 PRO A C 1
ATOM 1408 O O . PRO A 1 173 ? -13.701 -6.590 -3.973 1.00 89.38 173 PRO A O 1
ATOM 1411 N N . ARG A 1 174 ? -12.251 -5.298 -5.095 1.00 91.88 174 ARG A N 1
ATOM 1412 C CA . ARG A 1 174 ? -13.086 -5.062 -6.278 1.00 91.88 174 ARG A CA 1
ATOM 1413 C C . ARG A 1 174 ? -12.758 -6.030 -7.420 1.00 91.88 174 ARG A C 1
ATOM 1415 O O . ARG A 1 174 ? -13.174 -5.797 -8.551 1.00 91.88 174 ARG A O 1
ATOM 1422 N N . GLY A 1 175 ? -12.020 -7.105 -7.128 1.00 90.88 175 GLY A N 1
ATOM 1423 C CA . GLY A 1 175 ? -11.697 -8.168 -8.079 1.00 90.88 175 GLY A CA 1
ATOM 1424 C C . GLY A 1 175 ? -10.677 -7.755 -9.138 1.00 90.88 175 GLY A C 1
ATOM 1425 O O . GLY A 1 175 ? -10.699 -8.295 -10.242 1.00 90.88 175 GLY A O 1
ATOM 1426 N N . LYS A 1 176 ? -9.828 -6.765 -8.837 1.00 92.94 176 LYS A N 1
ATOM 1427 C CA . LYS A 1 176 ? -8.758 -6.320 -9.734 1.00 92.94 176 LYS A CA 1
ATOM 1428 C C . LYS A 1 176 ? -7.468 -7.069 -9.432 1.00 92.94 176 LYS A C 1
ATOM 1430 O O . LYS A 1 176 ? -7.095 -7.212 -8.269 1.00 92.94 176 LYS A O 1
ATOM 1435 N N . ASP A 1 177 ? -6.780 -7.503 -10.480 1.00 93.44 177 ASP A N 1
ATOM 1436 C CA . ASP A 1 177 ? -5.441 -8.074 -10.373 1.00 93.44 177 ASP A CA 1
ATOM 1437 C C . ASP A 1 177 ? -4.424 -6.927 -10.325 1.00 93.44 177 ASP A C 1
ATOM 1439 O O . ASP A 1 177 ? -4.219 -6.229 -11.317 1.00 93.44 177 ASP A O 1
ATOM 1443 N N . VAL A 1 178 ? -3.805 -6.700 -9.167 1.00 95.19 178 VAL A N 1
ATOM 1444 C CA . VAL A 1 178 ? -2.911 -5.553 -8.953 1.00 95.19 178 VAL A CA 1
ATOM 1445 C C . VAL A 1 178 ? -1.453 -5.982 -9.061 1.00 95.19 178 VAL A C 1
ATOM 1447 O O . VAL A 1 178 ? -1.013 -6.914 -8.387 1.00 95.19 178 VAL A O 1
ATOM 1450 N N . TYR A 1 179 ? -0.692 -5.260 -9.874 1.00 96.12 179 TYR A N 1
ATOM 1451 C CA . TYR A 1 179 ? 0.745 -5.415 -10.036 1.00 96.12 179 TYR A CA 1
ATOM 1452 C C . TYR A 1 179 ? 1.449 -4.115 -9.680 1.00 96.12 179 TYR A C 1
ATOM 1454 O O . TYR A 1 179 ? 0.928 -3.028 -9.930 1.00 96.12 179 TYR A O 1
ATOM 1462 N N . ILE A 1 180 ? 2.640 -4.230 -9.099 1.00 96.25 180 ILE A N 1
ATOM 1463 C CA . ILE A 1 180 ? 3.479 -3.082 -8.764 1.00 96.25 180 ILE A CA 1
ATOM 1464 C C . ILE A 1 180 ? 4.830 -3.253 -9.440 1.00 96.25 180 ILE A C 1
ATOM 1466 O O . ILE A 1 180 ? 5.515 -4.240 -9.173 1.00 96.25 180 ILE A O 1
ATOM 1470 N N . ILE A 1 181 ? 5.217 -2.287 -10.273 1.00 97.06 181 ILE A N 1
ATOM 1471 C CA . ILE A 1 181 ? 6.624 -2.085 -10.617 1.00 97.06 181 ILE A CA 1
ATOM 1472 C C . ILE A 1 181 ? 7.180 -1.056 -9.636 1.00 97.06 181 ILE A C 1
ATOM 1474 O O . ILE A 1 181 ? 6.752 0.096 -9.614 1.00 97.06 181 ILE A O 1
ATOM 1478 N N . ASP A 1 182 ? 8.112 -1.490 -8.799 1.00 94.88 182 ASP A N 1
ATOM 1479 C CA . ASP A 1 182 ? 8.795 -0.635 -7.841 1.00 94.88 182 ASP A CA 1
ATOM 1480 C C . ASP A 1 182 ? 10.164 -0.227 -8.379 1.00 94.88 182 ASP A C 1
ATOM 1482 O O . ASP A 1 182 ? 11.075 -1.055 -8.463 1.00 94.88 182 ASP A O 1
ATOM 1486 N N . CYS A 1 183 ? 10.279 1.044 -8.763 1.00 94.00 183 CYS A N 1
ATOM 1487 C CA . CYS A 1 183 ? 11.482 1.654 -9.316 1.00 94.00 183 CYS A CA 1
ATOM 1488 C C . CYS A 1 183 ? 12.261 2.499 -8.284 1.00 94.00 183 CYS A C 1
ATOM 1490 O O . CYS A 1 183 ? 13.145 3.260 -8.688 1.00 94.00 183 CYS A O 1
ATOM 1492 N N . ASP A 1 184 ? 11.934 2.434 -6.984 1.00 91.56 184 ASP A N 1
ATOM 1493 C CA . ASP A 1 184 ? 12.664 3.150 -5.924 1.00 91.56 184 ASP A CA 1
ATOM 1494 C C . ASP A 1 184 ? 13.810 2.299 -5.353 1.00 91.56 184 ASP A C 1
ATOM 1496 O O . ASP A 1 184 ? 13.594 1.342 -4.611 1.00 91.56 184 ASP A O 1
ATOM 1500 N N . THR A 1 185 ? 15.047 2.663 -5.692 1.00 89.50 185 THR A N 1
ATOM 1501 C CA . THR A 1 185 ? 16.263 1.965 -5.252 1.00 89.50 185 THR A CA 1
ATOM 1502 C C . THR A 1 185 ? 16.718 2.345 -3.840 1.00 89.50 185 THR A C 1
ATOM 1504 O O . THR A 1 185 ? 17.472 1.584 -3.237 1.00 89.50 185 THR A O 1
ATOM 1507 N N . ASP A 1 186 ? 16.280 3.478 -3.284 1.00 85.94 186 ASP A N 1
ATOM 1508 C CA . ASP A 1 186 ? 16.626 3.915 -1.919 1.00 85.94 186 ASP A CA 1
ATOM 1509 C C . ASP A 1 186 ? 15.617 3.341 -0.916 1.00 85.94 186 ASP A C 1
ATOM 1511 O O . ASP A 1 186 ? 15.977 2.675 0.056 1.00 85.94 186 ASP A O 1
ATOM 1515 N N . GLN A 1 187 ? 14.326 3.546 -1.188 1.00 81.31 187 GLN A N 1
ATOM 1516 C CA . GLN A 1 187 ? 13.228 3.178 -0.294 1.00 81.31 187 GLN A CA 1
ATOM 1517 C C . GLN A 1 187 ? 12.224 2.254 -0.981 1.00 81.31 187 GLN A C 1
ATOM 1519 O O . GLN A 1 187 ? 11.032 2.563 -1.050 1.00 81.31 187 GLN A O 1
ATOM 1524 N N . SER A 1 188 ? 12.707 1.106 -1.466 1.00 82.31 188 SER A N 1
ATOM 1525 C CA . SER A 1 188 ? 11.837 0.084 -2.055 1.00 82.31 188 SER A CA 1
ATOM 1526 C C . SER A 1 188 ? 10.697 -0.303 -1.101 1.00 82.31 188 SER A C 1
ATOM 1528 O O . SER A 1 188 ? 10.867 -0.447 0.113 1.00 82.31 188 SER A O 1
ATOM 1530 N N . MET A 1 189 ? 9.508 -0.468 -1.677 1.00 81.88 189 MET A N 1
ATOM 1531 C CA . MET A 1 189 ? 8.259 -0.777 -0.992 1.00 81.88 189 MET A CA 1
ATOM 1532 C C . MET A 1 189 ? 8.126 -2.231 -0.552 1.00 81.88 189 MET A C 1
ATOM 1534 O O . MET A 1 189 ? 7.323 -2.507 0.333 1.00 81.88 189 MET A O 1
ATOM 1538 N N . LEU A 1 190 ? 8.790 -3.170 -1.225 1.00 81.62 190 LEU A N 1
ATOM 1539 C CA . LEU A 1 190 ? 8.589 -4.613 -1.013 1.00 81.62 190 LEU A CA 1
ATOM 1540 C C . LEU A 1 190 ? 9.874 -5.427 -1.196 1.00 81.62 190 LEU A C 1
ATOM 1542 O O . LEU A 1 190 ? 9.833 -6.653 -1.157 1.00 81.62 190 LEU A O 1
ATOM 1546 N N . ASN A 1 191 ? 11.011 -4.767 -1.412 1.00 85.25 191 ASN A N 1
ATOM 1547 C CA . ASN A 1 191 ? 12.305 -5.417 -1.544 1.00 85.25 191 ASN A CA 1
ATOM 1548 C C . ASN A 1 191 ? 13.363 -4.743 -0.673 1.00 85.25 191 ASN A C 1
ATOM 1550 O O . ASN A 1 191 ? 13.172 -3.621 -0.196 1.00 85.25 191 ASN A O 1
ATOM 1554 N N . PRO A 1 192 ? 14.501 -5.423 -0.456 1.00 85.31 192 PRO A N 1
ATOM 1555 C CA . PRO A 1 192 ? 15.686 -4.763 0.059 1.00 85.31 192 PRO A CA 1
ATOM 1556 C C . PRO A 1 192 ? 16.051 -3.539 -0.802 1.00 85.31 192 PRO A C 1
ATOM 1558 O O . PRO A 1 192 ? 15.800 -3.553 -2.012 1.00 85.31 192 PRO A O 1
ATOM 1561 N N . PRO A 1 193 ? 16.692 -2.510 -0.217 1.00 87.00 193 PRO A N 1
ATOM 1562 C CA . PRO A 1 193 ? 17.251 -1.398 -0.981 1.00 87.00 193 PRO A CA 1
ATOM 1563 C C . PRO A 1 193 ? 18.159 -1.881 -2.115 1.00 87.00 193 PRO A C 1
ATOM 1565 O O . PRO A 1 193 ? 18.660 -3.009 -2.087 1.00 87.00 193 PRO A O 1
ATOM 1568 N N . THR A 1 194 ? 18.438 -1.001 -3.076 1.00 92.12 194 THR A N 1
ATOM 1569 C CA . THR A 1 194 ? 19.282 -1.223 -4.269 1.00 92.12 194 THR A CA 1
ATOM 1570 C C . THR A 1 194 ? 18.705 -2.205 -5.294 1.00 92.12 194 THR A C 1
ATOM 1572 O O . THR A 1 194 ? 19.419 -2.714 -6.163 1.00 92.12 194 THR A O 1
ATOM 1575 N N . GLN A 1 195 ? 17.401 -2.476 -5.213 1.00 92.88 195 GLN A N 1
ATOM 1576 C CA . GLN A 1 195 ? 16.675 -3.316 -6.160 1.00 92.88 195 GLN A CA 1
ATOM 1577 C C . GLN A 1 195 ? 15.503 -2.558 -6.774 1.00 92.88 195 GLN A C 1
ATOM 1579 O O . GLN A 1 195 ? 14.897 -1.706 -6.133 1.00 92.88 195 GLN A O 1
ATOM 1584 N N . ILE A 1 196 ? 15.165 -2.929 -8.005 1.00 95.50 196 ILE A N 1
ATOM 1585 C CA . ILE A 1 196 ? 13.866 -2.636 -8.617 1.00 95.50 196 ILE A CA 1
ATOM 1586 C C . ILE A 1 196 ? 13.134 -3.948 -8.873 1.00 95.50 196 ILE A C 1
ATOM 1588 O O . ILE A 1 196 ? 13.764 -5.006 -8.971 1.00 95.50 196 ILE A O 1
ATOM 1592 N N . SER A 1 197 ? 11.806 -3.921 -8.951 1.00 96.12 197 SER A N 1
ATOM 1593 C CA . SER A 1 197 ? 11.049 -5.177 -8.982 1.00 96.12 197 SER A CA 1
ATOM 1594 C C . SER A 1 197 ? 9.645 -5.096 -9.546 1.00 96.12 197 SER A C 1
ATOM 1596 O O . SER A 1 197 ? 9.045 -4.030 -9.569 1.00 96.12 197 SER A O 1
ATOM 1598 N N . LEU A 1 198 ? 9.121 -6.255 -9.941 1.00 97.06 198 LEU A N 1
ATOM 1599 C CA . LEU A 1 198 ? 7.734 -6.502 -10.306 1.00 97.06 198 LEU A CA 1
ATOM 1600 C C . LEU A 1 198 ? 7.097 -7.434 -9.269 1.00 97.06 198 LEU A C 1
ATOM 1602 O O . LEU A 1 198 ? 7.576 -8.546 -9.038 1.00 97.06 198 LEU A O 1
ATOM 1606 N N . HIS A 1 199 ? 5.979 -7.010 -8.691 1.00 94.81 199 HIS A N 1
ATOM 1607 C CA . HIS A 1 199 ? 5.192 -7.777 -7.725 1.00 94.81 199 HIS A CA 1
ATOM 1608 C C . HIS A 1 199 ? 3.765 -7.986 -8.219 1.00 94.81 199 HIS A C 1
ATOM 1610 O O . HIS A 1 199 ? 3.179 -7.076 -8.799 1.00 94.81 199 HIS A O 1
ATOM 1616 N N . LYS A 1 200 ? 3.178 -9.150 -7.913 1.00 93.81 200 LYS A N 1
ATOM 1617 C CA . LYS A 1 200 ? 1.720 -9.341 -7.901 1.00 93.81 200 LYS A CA 1
ATOM 1618 C C . LYS A 1 200 ? 1.222 -9.157 -6.473 1.00 93.81 200 LYS A C 1
ATOM 1620 O O . LYS A 1 200 ? 1.709 -9.841 -5.576 1.00 93.81 200 LYS A O 1
ATOM 1625 N N . ILE A 1 201 ? 0.240 -8.288 -6.270 1.00 91.12 201 ILE A N 1
ATOM 1626 C CA . ILE A 1 201 ? -0.357 -8.031 -4.960 1.00 91.12 201 ILE A CA 1
ATOM 1627 C C . ILE A 1 201 ? -1.701 -8.751 -4.876 1.00 91.12 201 ILE A C 1
ATOM 1629 O O . ILE A 1 201 ? -2.656 -8.411 -5.568 1.00 91.12 201 ILE A O 1
ATOM 1633 N N . ASP A 1 202 ? -1.757 -9.769 -4.023 1.00 85.31 202 ASP A N 1
ATOM 1634 C CA . ASP A 1 202 ? -2.920 -10.639 -3.804 1.00 85.31 202 ASP A CA 1
ATOM 1635 C C . ASP A 1 202 ? -3.398 -10.643 -2.340 1.00 85.31 202 ASP A C 1
ATOM 1637 O O . ASP A 1 202 ? -4.252 -11.439 -1.953 1.00 85.31 202 ASP A O 1
ATOM 1641 N N . TYR A 1 203 ? -2.875 -9.732 -1.521 1.00 83.00 203 TYR A N 1
ATOM 1642 C CA . TYR A 1 203 ? -3.262 -9.532 -0.128 1.00 83.00 203 TYR A CA 1
ATOM 1643 C C . TYR A 1 203 ? -3.274 -8.042 0.205 1.00 83.00 203 TYR A C 1
ATOM 1645 O O . TYR A 1 203 ? -2.684 -7.222 -0.496 1.00 83.00 203 TYR A O 1
ATOM 1653 N N . TYR A 1 204 ? -3.926 -7.684 1.308 1.00 81.56 204 TYR A N 1
ATOM 1654 C CA . TYR A 1 204 ? -3.923 -6.302 1.749 1.00 81.56 204 TYR A CA 1
ATOM 1655 C C . TYR A 1 204 ? -2.597 -5.889 2.411 1.00 81.56 204 TYR A C 1
ATOM 1657 O O . TYR A 1 204 ? -2.175 -6.452 3.424 1.00 81.56 204 TYR A O 1
ATOM 1665 N N . CYS A 1 205 ? -1.992 -4.821 1.904 1.00 76.94 205 CYS A N 1
ATOM 1666 C CA . CYS A 1 205 ? -0.762 -4.202 2.390 1.00 76.94 205 CYS A CA 1
ATOM 1667 C C . CYS A 1 205 ? -1.000 -3.350 3.657 1.00 76.94 205 CYS A C 1
ATOM 1669 O O . CYS A 1 205 ? -0.900 -2.116 3.626 1.00 76.94 205 CYS A O 1
ATOM 1671 N N . HIS A 1 206 ? -1.352 -3.988 4.777 1.00 72.69 206 HIS A N 1
ATOM 1672 C CA . HIS A 1 206 ? -1.632 -3.312 6.058 1.00 72.69 206 HIS A CA 1
ATOM 1673 C C . HIS A 1 206 ? -0.427 -3.081 6.954 1.00 72.69 206 HIS A C 1
ATOM 1675 O O . HIS A 1 206 ? -0.496 -2.259 7.863 1.00 72.69 206 HIS A O 1
ATOM 1681 N N . THR A 1 207 ? 0.663 -3.791 6.707 1.00 68.50 207 THR A N 1
ATOM 1682 C CA . THR A 1 207 ? 1.892 -3.687 7.489 1.00 68.50 207 THR A CA 1
ATOM 1683 C C . THR A 1 207 ? 2.940 -2.892 6.731 1.00 68.50 207 THR A C 1
ATOM 1685 O O . THR A 1 207 ? 2.838 -2.700 5.512 1.00 68.50 207 THR A O 1
ATOM 1688 N N . SER A 1 208 ? 3.969 -2.471 7.455 1.00 67.56 208 SER A N 1
ATOM 1689 C CA . SER A 1 208 ? 5.150 -1.861 6.857 1.00 67.56 208 SER A CA 1
ATOM 1690 C C . SER A 1 208 ? 5.727 -2.696 5.702 1.00 67.56 208 SER A C 1
ATOM 1692 O O . SER A 1 208 ? 5.770 -3.926 5.838 1.00 67.56 208 SER A O 1
ATOM 1694 N N . PRO A 1 209 ? 6.179 -2.057 4.597 1.00 64.81 209 PRO A N 1
ATOM 1695 C CA . PRO A 1 209 ? 6.991 -2.638 3.523 1.00 64.81 209 PRO A CA 1
ATOM 1696 C C . PRO A 1 209 ? 7.922 -3.765 3.958 1.00 64.81 209 PRO A C 1
ATOM 1698 O O . PRO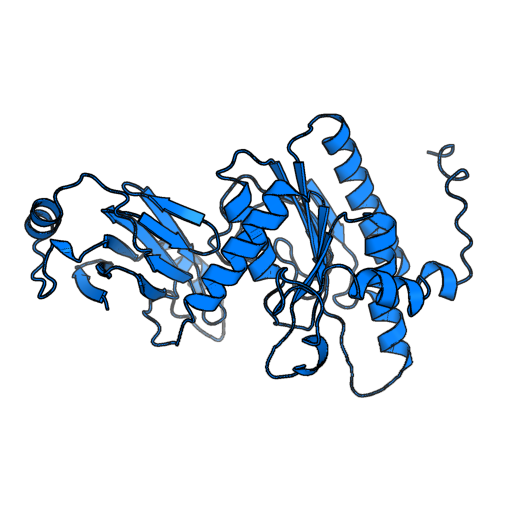 A 1 209 ? 7.883 -4.867 3.420 1.00 64.81 209 PRO A O 1
ATOM 1701 N N . TYR A 1 210 ? 8.693 -3.509 5.014 1.00 63.53 210 TYR A N 1
ATOM 1702 C CA . TYR A 1 210 ? 9.767 -4.378 5.489 1.00 63.53 210 TYR A CA 1
ATOM 1703 C C . TYR A 1 210 ? 9.287 -5.695 6.108 1.00 63.53 210 TYR A C 1
ATOM 1705 O O . TYR A 1 210 ? 10.084 -6.601 6.333 1.00 63.53 210 TYR A O 1
ATOM 1713 N N . PHE A 1 211 ? 7.993 -5.800 6.407 1.00 65.19 211 PHE A N 1
ATOM 1714 C CA . PHE A 1 211 ? 7.386 -6.958 7.065 1.00 65.19 211 PHE A CA 1
ATOM 1715 C C . PHE A 1 211 ? 6.390 -7.680 6.164 1.00 65.19 211 PHE A C 1
ATOM 1717 O O . PHE A 1 211 ? 5.727 -8.627 6.590 1.00 65.19 211 PHE A O 1
ATOM 1724 N N . GLN A 1 212 ? 6.283 -7.244 4.910 1.00 69.75 212 GLN A N 1
ATOM 1725 C CA . GLN A 1 212 ? 5.515 -7.944 3.902 1.00 69.75 212 GLN A CA 1
ATOM 1726 C C . GLN A 1 212 ? 6.374 -9.062 3.310 1.00 69.75 212 GLN A C 1
ATOM 1728 O O . GLN A 1 212 ? 7.326 -8.819 2.578 1.00 69.75 212 GLN A O 1
ATOM 1733 N N . ASN A 1 213 ? 6.043 -10.311 3.640 1.00 65.75 213 ASN A N 1
ATOM 1734 C CA . ASN A 1 213 ? 6.735 -11.480 3.101 1.00 65.75 213 ASN A CA 1
ATOM 1735 C C . ASN A 1 213 ? 6.176 -11.855 1.718 1.00 65.75 213 ASN A C 1
ATOM 1737 O O . ASN A 1 213 ? 5.552 -12.908 1.559 1.00 65.75 213 ASN A O 1
ATOM 1741 N N . LYS A 1 214 ? 6.343 -10.969 0.730 1.00 79.06 214 LYS A N 1
ATOM 1742 C CA . LYS A 1 214 ? 5.965 -11.241 -0.660 1.00 79.06 214 LYS A CA 1
ATOM 1743 C C . LYS A 1 214 ? 7.202 -11.235 -1.539 1.00 79.06 214 LYS A C 1
ATOM 1745 O O . LYS A 1 214 ? 7.831 -10.203 -1.739 1.00 79.06 214 LYS A O 1
ATOM 1750 N N . ALA A 1 215 ? 7.531 -12.409 -2.066 1.00 87.31 215 ALA A N 1
ATOM 1751 C CA . ALA A 1 215 ? 8.572 -12.516 -3.071 1.00 87.31 215 ALA A CA 1
ATOM 1752 C C . ALA A 1 215 ? 8.127 -11.791 -4.356 1.00 87.31 215 ALA A C 1
ATOM 1754 O O . ALA A 1 215 ? 6.973 -11.965 -4.774 1.00 87.31 215 ALA A O 1
ATOM 1755 N N . PRO A 1 216 ? 9.020 -11.015 -4.993 1.00 92.75 216 PRO A N 1
ATOM 1756 C CA . PRO A 1 216 ? 8.742 -10.443 -6.300 1.00 92.75 216 PRO A CA 1
ATOM 1757 C C . PRO A 1 216 ? 8.543 -11.555 -7.333 1.00 92.75 216 PRO A C 1
ATOM 1759 O O . PRO A 1 216 ? 9.143 -12.626 -7.234 1.00 92.75 216 PRO A O 1
ATOM 1762 N N . LEU A 1 217 ? 7.746 -11.279 -8.367 1.00 95.12 217 LEU A N 1
ATOM 1763 C CA . LEU A 1 217 ? 7.747 -12.105 -9.580 1.00 95.12 217 LEU A CA 1
ATOM 1764 C C . LEU A 1 217 ? 9.108 -12.020 -10.271 1.00 95.12 217 LEU A C 1
ATOM 1766 O O . LEU A 1 217 ? 9.604 -12.990 -10.833 1.00 95.12 217 LEU A O 1
ATOM 1770 N N . THR A 1 218 ? 9.709 -10.834 -10.230 1.00 96.25 218 THR A N 1
ATOM 1771 C CA . THR A 1 218 ? 11.032 -10.557 -10.775 1.00 96.25 218 THR A CA 1
ATOM 1772 C C . THR A 1 218 ? 11.635 -9.385 -10.015 1.00 96.25 218 THR A C 1
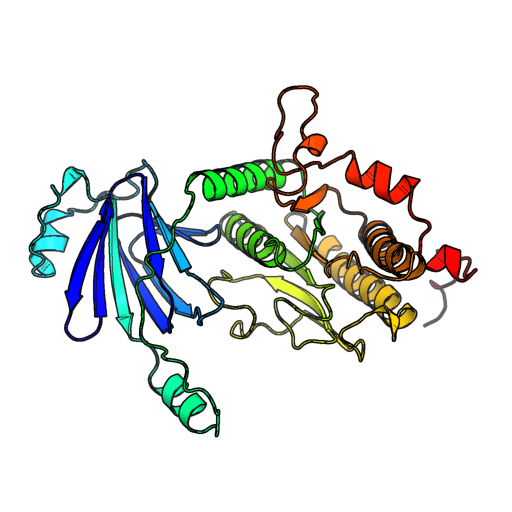ATOM 1774 O O . THR A 1 218 ? 10.963 -8.376 -9.802 1.00 96.25 218 THR A O 1
ATOM 1777 N N . SER A 1 219 ? 12.899 -9.485 -9.618 1.00 95.81 219 SER A N 1
ATOM 1778 C CA . SER A 1 219 ? 13.668 -8.351 -9.105 1.00 95.81 219 SER A CA 1
ATOM 1779 C C . SER A 1 219 ? 15.021 -8.261 -9.787 1.00 95.81 219 SER A C 1
ATOM 1781 O O . SER A 1 219 ? 15.566 -9.252 -10.273 1.00 95.81 219 SER A O 1
ATOM 1783 N N . ILE A 1 220 ? 15.548 -7.043 -9.849 1.00 96.06 220 ILE A N 1
ATOM 1784 C CA . ILE A 1 220 ? 16.826 -6.733 -10.476 1.00 96.06 220 ILE A CA 1
ATOM 1785 C C . ILE A 1 220 ? 17.657 -5.970 -9.462 1.00 96.06 220 ILE A C 1
ATOM 1787 O O . ILE A 1 220 ? 17.259 -4.908 -8.983 1.00 96.06 220 ILE A O 1
ATOM 1791 N N . TYR A 1 221 ? 18.827 -6.517 -9.152 1.00 95.31 221 TYR A N 1
ATOM 1792 C CA . TYR A 1 221 ? 19.810 -5.858 -8.308 1.00 95.31 221 TYR A CA 1
ATOM 1793 C C . TYR A 1 221 ? 20.544 -4.777 -9.103 1.00 95.31 221 TYR A C 1
ATOM 1795 O O . TYR A 1 221 ? 21.308 -5.064 -10.033 1.00 95.31 221 TYR A O 1
ATOM 1803 N N . ILE A 1 222 ? 20.303 -3.522 -8.732 1.00 93.69 222 ILE A N 1
ATOM 1804 C CA . ILE A 1 222 ? 20.917 -2.359 -9.369 1.00 93.69 222 ILE A CA 1
ATOM 1805 C C . ILE A 1 222 ? 22.356 -2.195 -8.889 1.00 93.69 222 ILE A C 1
ATOM 1807 O O . ILE A 1 222 ? 23.237 -1.967 -9.711 1.00 93.69 222 ILE A O 1
ATOM 1811 N N . GLY A 1 223 ? 22.614 -2.411 -7.598 1.00 89.12 223 GLY A N 1
ATOM 1812 C CA . GLY A 1 223 ? 23.953 -2.310 -7.009 1.00 89.12 223 GLY A CA 1
ATOM 1813 C C . GLY A 1 223 ? 24.201 -1.041 -6.201 1.00 89.12 223 GLY A C 1
ATOM 1814 O O . GLY A 1 223 ? 25.161 -1.010 -5.440 1.00 89.12 223 GLY A O 1
ATOM 1815 N N . ASP A 1 224 ? 23.326 -0.041 -6.313 1.00 89.38 224 ASP A N 1
ATOM 1816 C CA . ASP A 1 224 ? 23.383 1.195 -5.530 1.00 89.38 224 ASP A CA 1
ATOM 1817 C C . ASP A 1 224 ? 21.965 1.714 -5.229 1.00 89.38 224 ASP A C 1
ATOM 1819 O O . ASP A 1 224 ? 20.997 1.335 -5.897 1.00 89.38 224 ASP A O 1
ATOM 1823 N N . ALA A 1 225 ? 21.839 2.536 -4.186 1.00 87.44 225 ALA A N 1
ATOM 1824 C CA . ALA A 1 225 ? 20.598 3.208 -3.816 1.00 87.44 225 ALA A CA 1
ATOM 1825 C C . ALA A 1 225 ? 20.332 4.428 -4.710 1.00 87.44 225 ALA A C 1
ATOM 1827 O O . ALA A 1 225 ? 19.172 4.779 -4.925 1.00 87.44 225 ALA A O 1
ATOM 1828 N N . ASP A 1 226 ? 21.380 5.045 -5.260 1.00 85.81 226 ASP A N 1
ATOM 1829 C CA . ASP A 1 226 ? 21.275 6.094 -6.268 1.00 85.81 226 ASP A CA 1
ATOM 1830 C C . ASP A 1 226 ? 21.416 5.479 -7.679 1.00 85.81 226 ASP A C 1
ATOM 1832 O O . ASP A 1 226 ? 22.477 4.949 -8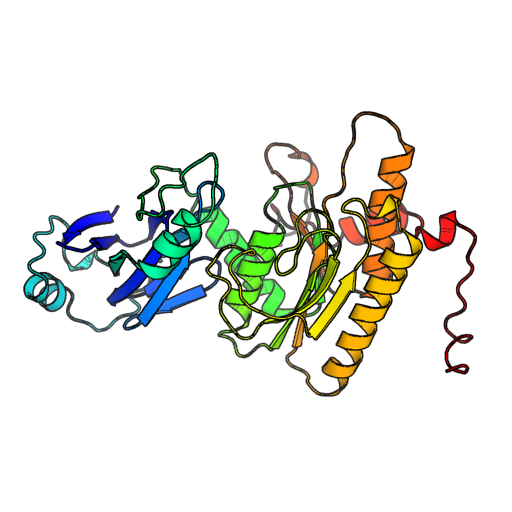.034 1.00 85.81 226 ASP A O 1
ATOM 1836 N N . PRO A 1 227 ? 20.362 5.545 -8.519 1.00 83.88 227 PRO A N 1
ATOM 1837 C CA . PRO A 1 227 ? 20.378 4.930 -9.842 1.00 83.88 227 PRO A CA 1
ATOM 1838 C C . PRO A 1 227 ? 21.414 5.560 -10.786 1.00 83.88 227 PRO A C 1
ATOM 1840 O O . PRO A 1 227 ? 21.758 4.940 -11.792 1.00 83.88 227 PRO A O 1
ATOM 1843 N N . SER A 1 228 ? 21.961 6.743 -10.475 1.00 83.38 228 SER A N 1
ATOM 1844 C CA . SER A 1 228 ? 23.008 7.389 -11.278 1.00 83.38 228 SER A CA 1
ATOM 1845 C C . SER A 1 228 ? 24.339 6.642 -11.299 1.00 83.38 228 SER A C 1
ATOM 1847 O O . SER A 1 228 ? 25.074 6.753 -12.279 1.00 83.38 228 SER A O 1
ATOM 1849 N N . PHE A 1 229 ? 24.628 5.804 -10.301 1.00 84.56 229 PHE A N 1
ATOM 1850 C CA . PHE A 1 229 ? 25.830 4.967 -10.325 1.00 84.56 229 PHE A CA 1
ATOM 1851 C C . PHE A 1 229 ? 25.725 3.793 -11.305 1.00 84.56 229 PHE A C 1
ATOM 1853 O O . PHE A 1 229 ? 26.748 3.214 -11.673 1.00 84.56 229 PHE A O 1
ATOM 1860 N N . GLN A 1 230 ? 24.511 3.417 -11.725 1.00 87.62 230 GLN A N 1
ATOM 1861 C CA . GLN A 1 230 ? 24.239 2.279 -12.609 1.00 87.62 230 GLN A CA 1
ATOM 1862 C C . GLN A 1 230 ? 23.091 2.587 -13.594 1.00 87.62 230 GLN A C 1
ATOM 1864 O O . GLN A 1 230 ? 22.218 1.749 -13.827 1.00 87.62 230 GLN A O 1
ATOM 1869 N N . SER A 1 231 ? 23.107 3.773 -14.212 1.00 86.50 231 SER A N 1
ATOM 1870 C CA . SER A 1 231 ? 22.010 4.321 -15.032 1.00 86.50 231 SER A CA 1
ATOM 1871 C C . SER A 1 231 ? 21.487 3.370 -16.107 1.00 86.50 231 SER A C 1
ATOM 1873 O O . SER A 1 231 ? 20.289 3.113 -16.191 1.00 86.50 231 SER A O 1
ATOM 1875 N N . LEU A 1 232 ? 22.386 2.799 -16.918 1.00 88.50 232 LEU A N 1
ATOM 1876 C CA . LEU A 1 232 ? 22.002 1.885 -18.000 1.00 88.50 232 LEU A CA 1
ATOM 1877 C C . LEU A 1 232 ? 21.356 0.611 -17.457 1.00 88.50 232 LEU A C 1
ATOM 1879 O O . LEU A 1 232 ? 20.354 0.148 -17.994 1.00 88.50 232 LEU A O 1
ATOM 1883 N N . ARG A 1 233 ? 21.900 0.060 -16.366 1.00 92.94 233 ARG A N 1
ATOM 1884 C CA . ARG A 1 233 ? 21.330 -1.120 -15.709 1.00 92.94 233 ARG A CA 1
ATOM 1885 C C . ARG A 1 233 ? 19.952 -0.811 -15.142 1.00 92.94 233 ARG A C 1
ATOM 1887 O O . ARG A 1 233 ? 19.061 -1.643 -15.266 1.00 92.94 233 ARG A O 1
ATOM 1894 N N . TYR A 1 234 ? 19.777 0.367 -14.551 1.00 93.06 234 TYR A N 1
ATOM 1895 C CA . TYR A 1 234 ? 18.493 0.818 -14.037 1.00 93.06 234 TYR A CA 1
ATOM 1896 C C . TYR A 1 234 ? 17.444 0.894 -15.151 1.00 93.06 234 TYR A C 1
ATOM 1898 O O . TYR A 1 234 ? 16.436 0.195 -15.081 1.00 93.06 234 TYR A O 1
ATOM 1906 N N . VAL A 1 235 ? 17.713 1.645 -16.224 1.00 92.38 235 VAL A N 1
ATOM 1907 C CA . VAL A 1 235 ? 16.771 1.820 -17.345 1.00 92.38 235 VAL A CA 1
ATOM 1908 C C . VAL A 1 235 ? 16.483 0.491 -18.053 1.00 92.38 235 VAL A C 1
ATOM 1910 O O . VAL A 1 235 ? 15.324 0.148 -18.297 1.00 92.38 235 VAL A O 1
ATOM 1913 N N . HIS A 1 236 ? 17.513 -0.316 -18.333 1.00 95.31 236 HIS A N 1
ATOM 1914 C CA . HIS A 1 236 ? 17.326 -1.656 -18.900 1.00 95.31 236 HIS A CA 1
ATOM 1915 C C . HIS A 1 236 ? 16.541 -2.572 -17.969 1.00 95.31 236 HIS A C 1
ATOM 1917 O O . HIS A 1 236 ? 15.728 -3.366 -18.439 1.00 95.31 236 HIS A O 1
ATOM 1923 N N . GLY A 1 237 ? 16.759 -2.446 -16.665 1.00 97.31 237 GLY A N 1
ATOM 1924 C CA . GLY A 1 237 ? 16.040 -3.216 -15.675 1.00 97.31 237 GLY A CA 1
ATOM 1925 C C . GLY A 1 237 ? 14.558 -2.849 -15.623 1.00 97.31 237 GLY A C 1
ATOM 1926 O O . GLY A 1 237 ? 13.720 -3.743 -15.664 1.00 97.31 237 GLY A O 1
ATOM 1927 N N . VAL A 1 238 ? 14.211 -1.558 -15.644 1.00 96.81 238 VAL A N 1
ATOM 1928 C CA . VAL A 1 238 ? 12.809 -1.112 -15.745 1.00 96.81 238 VAL A CA 1
ATOM 1929 C C . VAL A 1 238 ? 12.162 -1.673 -17.014 1.00 96.81 238 VAL A C 1
ATOM 1931 O O . VAL A 1 238 ? 11.075 -2.245 -16.949 1.00 96.81 238 VAL A O 1
ATOM 1934 N N . ARG A 1 239 ? 12.853 -1.591 -18.161 1.00 97.50 239 ARG A N 1
ATOM 1935 C CA . ARG A 1 239 ? 12.381 -2.161 -19.434 1.00 97.50 239 ARG A CA 1
ATOM 1936 C C . ARG A 1 239 ? 12.158 -3.668 -19.349 1.00 97.50 239 ARG A C 1
ATOM 1938 O O . ARG A 1 239 ? 11.162 -4.164 -19.867 1.00 97.50 239 ARG A O 1
ATOM 1945 N N . PHE A 1 240 ? 13.063 -4.395 -18.700 1.00 98.06 240 PHE A N 1
ATOM 1946 C CA . PHE A 1 240 ? 12.922 -5.833 -18.486 1.00 98.06 240 PHE A CA 1
ATOM 1947 C C . PHE A 1 240 ? 11.698 -6.154 -17.622 1.00 98.06 240 PHE A C 1
ATOM 1949 O O . PHE A 1 240 ? 10.867 -6.960 -18.028 1.00 98.06 240 PHE A O 1
ATOM 1956 N N . LEU A 1 241 ? 11.533 -5.477 -16.481 1.00 98.12 241 LEU A N 1
ATOM 1957 C CA . LEU A 1 241 ? 10.374 -5.662 -15.601 1.00 98.12 241 LEU A CA 1
ATOM 1958 C C . LEU A 1 241 ? 9.053 -5.364 -16.314 1.00 98.12 241 LEU A C 1
ATOM 1960 O O . LEU A 1 241 ? 8.080 -6.094 -16.136 1.00 98.12 241 LEU A O 1
ATOM 1964 N N . PHE A 1 242 ? 9.017 -4.315 -17.138 1.00 97.56 242 PHE A N 1
ATOM 1965 C CA . PHE A 1 242 ? 7.829 -3.989 -17.916 1.00 97.56 242 PHE A CA 1
ATOM 1966 C C . PHE A 1 242 ? 7.519 -5.061 -18.969 1.00 97.56 242 PHE A C 1
ATOM 1968 O O . PHE A 1 242 ? 6.375 -5.497 -19.059 1.00 97.56 242 PHE A O 1
ATOM 1975 N N . LYS A 1 243 ? 8.528 -5.581 -19.683 1.00 96.62 243 LYS A N 1
ATOM 1976 C CA . LYS A 1 243 ? 8.348 -6.716 -20.607 1.00 96.62 243 LYS A CA 1
ATOM 1977 C C . LYS A 1 243 ? 7.814 -7.966 -19.897 1.00 96.62 243 LYS A C 1
ATOM 1979 O O . LYS A 1 243 ? 6.952 -8.652 -20.442 1.00 96.62 243 LYS A O 1
ATOM 1984 N N . GLU A 1 244 ? 8.295 -8.265 -18.688 1.00 96.44 244 GLU A N 1
ATOM 1985 C CA . GLU A 1 244 ? 7.758 -9.370 -17.879 1.00 96.44 244 GLU A CA 1
ATOM 1986 C C . GLU A 1 244 ? 6.288 -9.139 -17.509 1.00 96.44 244 GLU A C 1
ATOM 1988 O O . GLU A 1 244 ? 5.474 -10.058 -17.592 1.00 96.44 244 GLU A O 1
ATOM 1993 N N . PHE A 1 245 ? 5.913 -7.903 -17.174 1.00 95.75 245 PHE A N 1
ATOM 1994 C CA . PHE A 1 245 ? 4.519 -7.538 -16.943 1.00 95.75 245 PHE A CA 1
ATOM 1995 C C . PHE A 1 245 ? 3.652 -7.682 -18.208 1.00 95.75 245 PHE A C 1
ATOM 1997 O O . PHE A 1 245 ? 2.559 -8.243 -18.139 1.00 95.75 245 PHE A O 1
ATOM 2004 N N . GLU A 1 246 ? 4.126 -7.248 -19.378 1.00 93.94 246 GLU A N 1
ATOM 2005 C CA . GLU A 1 246 ? 3.373 -7.351 -20.638 1.00 93.94 246 GLU A CA 1
ATOM 2006 C C . GLU A 1 246 ? 3.029 -8.800 -21.007 1.00 93.94 246 GLU A C 1
ATOM 2008 O O . GLU A 1 246 ? 1.912 -9.072 -21.457 1.00 93.94 246 GLU A O 1
ATOM 2013 N N . LYS A 1 247 ? 3.941 -9.748 -20.747 1.00 92.44 247 LYS A N 1
ATOM 2014 C CA . LYS A 1 247 ? 3.687 -11.189 -20.935 1.00 92.44 247 LYS A CA 1
ATOM 2015 C C . LYS A 1 247 ? 2.483 -11.681 -20.121 1.00 92.44 247 LYS A C 1
ATOM 2017 O O . LYS A 1 247 ? 1.775 -12.586 -20.556 1.00 92.44 247 LYS A O 1
ATOM 2022 N N . ILE A 1 248 ? 2.235 -11.078 -18.958 1.00 90.06 248 ILE A N 1
ATOM 2023 C CA . ILE A 1 248 ? 1.112 -11.408 -18.071 1.00 90.06 248 ILE A CA 1
ATOM 2024 C C . ILE A 1 248 ? -0.190 -10.776 -18.586 1.00 90.06 248 ILE A C 1
ATOM 2026 O O . ILE A 1 248 ? -1.230 -11.435 -18.618 1.00 90.06 248 ILE A O 1
ATOM 2030 N N . VAL A 1 249 ? -0.145 -9.512 -19.025 1.00 85.25 249 VAL A N 1
ATOM 2031 C CA . VAL A 1 249 ? -1.329 -8.759 -19.491 1.00 85.25 249 VAL A CA 1
ATOM 2032 C C . VAL A 1 249 ? -1.992 -9.377 -20.708 1.00 85.25 249 VAL A C 1
ATOM 2034 O O . VAL A 1 249 ? -3.219 -9.367 -20.807 1.00 85.25 249 VAL A O 1
ATOM 2037 N N . GLN A 1 250 ? -1.216 -9.985 -21.603 1.00 75.38 250 GLN A N 1
ATOM 2038 C CA . GLN A 1 250 ? -1.754 -10.669 -22.783 1.00 75.38 250 GLN A CA 1
ATOM 2039 C C . GLN A 1 250 ? -2.784 -11.762 -22.437 1.00 75.38 250 GLN A C 1
ATOM 2041 O O . GLN A 1 250 ? -3.561 -12.169 -23.298 1.00 75.38 250 GLN A O 1
ATOM 2046 N N . GLN A 1 251 ? -2.835 -12.208 -21.178 1.00 66.94 251 GLN A N 1
ATOM 2047 C CA . GLN A 1 251 ? -3.692 -13.292 -20.709 1.00 66.94 251 GLN A CA 1
ATOM 2048 C C . GLN A 1 251 ? -4.922 -12.815 -19.910 1.00 66.94 251 GLN A C 1
ATOM 2050 O O . GLN A 1 251 ? -5.806 -13.628 -19.640 1.00 66.94 251 GLN A O 1
ATOM 2055 N N . ASN A 1 252 ? -5.024 -11.532 -19.520 1.00 71.31 252 ASN A N 1
ATOM 2056 C CA . ASN A 1 252 ? -6.078 -11.068 -18.603 1.00 71.31 252 ASN A CA 1
ATOM 2057 C C . ASN A 1 252 ? -6.399 -9.563 -18.747 1.00 71.31 252 ASN A C 1
ATOM 2059 O O . ASN A 1 252 ? -5.509 -8.718 -18.771 1.00 71.31 252 ASN A O 1
ATOM 2063 N N . LYS A 1 253 ? -7.694 -9.215 -18.802 1.00 70.50 253 LYS A N 1
ATOM 2064 C CA . LYS A 1 253 ? -8.187 -7.845 -19.057 1.00 70.50 253 LYS A CA 1
ATOM 2065 C C . LYS A 1 253 ? -8.490 -7.017 -17.798 1.00 70.50 253 LYS A C 1
ATOM 2067 O O . LYS A 1 253 ? -8.842 -5.851 -17.928 1.00 70.50 253 LYS A O 1
ATOM 2072 N N . ASN A 1 254 ? -8.386 -7.585 -16.593 1.00 86.12 254 ASN A N 1
ATOM 2073 C CA . ASN A 1 254 ? -8.726 -6.907 -15.326 1.00 86.12 254 ASN A CA 1
ATOM 2074 C C . ASN A 1 254 ? -7.490 -6.513 -14.491 1.00 86.12 254 ASN A C 1
ATOM 2076 O O . ASN A 1 254 ? -7.537 -6.502 -13.258 1.00 86.12 254 ASN A O 1
ATOM 2080 N N . ILE A 1 255 ? -6.388 -6.195 -15.170 1.00 93.75 255 ILE A N 1
ATOM 2081 C CA . ILE A 1 255 ? -5.095 -5.911 -14.548 1.00 93.75 255 ILE A CA 1
ATOM 2082 C C . ILE A 1 255 ? -4.901 -4.411 -14.314 1.00 93.75 255 ILE A C 1
ATOM 2084 O O . ILE A 1 255 ? -5.168 -3.597 -15.192 1.00 93.75 255 ILE A O 1
ATOM 2088 N N . PHE A 1 256 ? -4.382 -4.073 -13.136 1.00 95.81 256 PHE A N 1
ATOM 2089 C CA . PHE A 1 256 ? -3.874 -2.751 -12.788 1.00 95.81 256 PHE A CA 1
ATOM 2090 C C . PHE A 1 256 ? -2.362 -2.819 -12.583 1.00 95.81 256 PHE A C 1
ATOM 2092 O O . PHE A 1 256 ? -1.876 -3.682 -11.853 1.00 95.81 256 PHE A O 1
ATOM 2099 N N . LEU A 1 257 ? -1.629 -1.882 -13.178 1.00 96.94 257 LEU A N 1
ATOM 2100 C CA . LEU A 1 257 ? -0.210 -1.657 -12.942 1.00 96.94 257 LEU A CA 1
ATOM 2101 C C . LEU A 1 257 ? -0.020 -0.350 -12.181 1.00 96.94 257 LEU A C 1
ATOM 2103 O O . LEU A 1 257 ? -0.397 0.717 -12.662 1.00 96.94 257 LEU A O 1
ATOM 2107 N N . LEU A 1 258 ? 0.608 -0.431 -11.016 1.00 96.75 258 LEU A N 1
ATOM 2108 C CA . LEU A 1 258 ? 1.026 0.724 -10.233 1.00 96.75 258 LEU A CA 1
ATOM 2109 C C . LEU A 1 258 ? 2.548 0.842 -10.320 1.00 96.75 258 LEU A C 1
ATOM 2111 O O . LEU A 1 258 ? 3.264 -0.121 -10.055 1.00 96.75 258 LEU A O 1
ATOM 2115 N N . ILE A 1 259 ? 3.054 2.010 -10.694 1.00 95.94 259 ILE A N 1
ATOM 2116 C CA . ILE A 1 259 ? 4.487 2.246 -10.873 1.00 95.94 259 ILE A CA 1
ATOM 2117 C C . ILE A 1 259 ? 4.938 3.196 -9.768 1.00 95.94 259 ILE A C 1
ATOM 2119 O O . ILE A 1 259 ? 4.575 4.376 -9.769 1.00 95.94 259 ILE A O 1
ATOM 2123 N N . ASN A 1 260 ? 5.701 2.668 -8.810 1.00 93.81 260 ASN A N 1
ATOM 2124 C CA . ASN A 1 260 ? 6.355 3.469 -7.780 1.00 93.81 260 ASN A CA 1
ATOM 2125 C C . ASN A 1 260 ? 7.675 4.006 -8.318 1.00 93.81 260 ASN A C 1
ATOM 2127 O O . ASN A 1 260 ? 8.454 3.249 -8.893 1.00 93.81 260 ASN A O 1
ATOM 2131 N N . THR A 1 261 ? 7.959 5.283 -8.083 1.00 88.50 261 THR A N 1
ATOM 2132 C CA . THR A 1 261 ? 9.232 5.886 -8.478 1.00 88.50 261 THR A CA 1
ATOM 2133 C C . THR A 1 261 ? 10.040 6.329 -7.277 1.00 88.50 261 THR A C 1
ATOM 2135 O O . THR A 1 261 ? 9.495 6.736 -6.246 1.00 88.50 261 THR A O 1
ATOM 2138 N N . PHE A 1 262 ? 11.356 6.377 -7.468 1.00 83.88 262 PHE A N 1
ATOM 2139 C CA . PHE A 1 262 ? 12.226 7.122 -6.575 1.00 83.88 262 PHE A CA 1
ATOM 2140 C C . PHE A 1 262 ? 11.824 8.602 -6.525 1.00 83.88 262 PHE A C 1
ATOM 2142 O O . PHE A 1 262 ? 11.061 9.137 -7.341 1.00 83.88 262 PHE A O 1
ATOM 2149 N N . SER A 1 263 ? 12.322 9.274 -5.499 1.00 74.75 263 SER A N 1
ATOM 2150 C CA . SER A 1 263 ? 12.063 10.691 -5.294 1.00 74.75 263 SER A CA 1
ATOM 2151 C C . SER A 1 263 ? 13.023 11.518 -6.132 1.00 74.75 263 SER A C 1
ATOM 2153 O O . SER A 1 263 ? 14.231 11.355 -5.987 1.00 74.75 263 SER A O 1
ATOM 2155 N N . TRP A 1 264 ? 12.526 12.466 -6.929 1.00 67.56 264 TRP A N 1
ATOM 2156 C CA . TRP A 1 264 ? 13.432 13.454 -7.509 1.00 67.56 264 TRP A CA 1
ATOM 2157 C C . TRP A 1 264 ? 14.064 14.268 -6.376 1.00 67.56 264 TRP A C 1
ATOM 2159 O O . TRP A 1 264 ? 13.381 14.792 -5.488 1.00 67.56 264 TRP A O 1
ATOM 2169 N N . ILE A 1 265 ? 15.387 14.352 -6.364 1.00 50.03 265 ILE A N 1
ATOM 2170 C CA . ILE A 1 265 ? 16.111 15.163 -5.394 1.00 50.03 265 ILE A CA 1
ATOM 2171 C C . ILE A 1 265 ? 16.278 16.534 -6.047 1.00 50.03 265 ILE A C 1
ATOM 2173 O O . ILE A 1 265 ? 17.073 16.694 -6.967 1.00 50.03 265 ILE A O 1
ATOM 2177 N N . ARG A 1 266 ? 15.537 17.551 -5.578 1.00 43.31 266 ARG A N 1
ATOM 2178 C CA . ARG A 1 266 ? 15.999 18.938 -5.748 1.00 43.31 266 ARG A CA 1
ATOM 2179 C C . ARG A 1 266 ? 17.180 19.121 -4.800 1.00 43.31 266 ARG A C 1
ATOM 2181 O O . ARG A 1 266 ? 17.006 19.560 -3.668 1.00 43.31 266 ARG A O 1
ATOM 2188 N N . GLY A 1 267 ? 18.355 18.684 -5.232 1.00 37.34 267 GLY A N 1
ATOM 2189 C CA . GLY A 1 267 ? 19.592 18.920 -4.507 1.00 37.34 267 GLY A CA 1
ATOM 2190 C C . GLY A 1 267 ? 19.956 20.389 -4.649 1.00 37.34 267 GLY A C 1
ATOM 2191 O O . GLY A 1 267 ? 20.072 20.898 -5.762 1.00 37.34 267 GLY A O 1
ATOM 2192 N N . PHE A 1 268 ? 20.118 21.085 -3.527 1.00 34.94 268 PHE A N 1
ATOM 2193 C CA . PHE A 1 268 ? 20.920 22.301 -3.512 1.00 34.94 268 PHE A CA 1
ATOM 2194 C C . PHE A 1 268 ? 22.342 21.891 -3.907 1.00 34.94 268 PHE A C 1
ATOM 2196 O O . PHE A 1 268 ? 22.971 21.137 -3.175 1.00 34.94 268 PHE A O 1
ATOM 2203 N N . GLN A 1 269 ? 22.810 22.424 -5.037 1.00 39.50 269 GLN A N 1
ATOM 2204 C CA . GLN A 1 269 ? 24.080 22.174 -5.734 1.00 39.50 269 GLN A CA 1
ATOM 2205 C C . GLN A 1 269 ? 23.954 21.241 -6.948 1.00 39.50 269 GLN A C 1
ATOM 2207 O O . GLN A 1 269 ? 23.770 20.036 -6.838 1.00 39.50 269 GLN A O 1
ATOM 2212 N N . ILE A 1 270 ? 24.185 21.878 -8.102 1.00 41.00 270 ILE A N 1
ATOM 2213 C CA . ILE A 1 270 ? 24.467 21.326 -9.429 1.00 41.00 270 ILE A CA 1
ATOM 2214 C C . ILE A 1 270 ? 23.216 21.010 -10.265 1.00 41.00 270 ILE A C 1
ATOM 2216 O O . ILE A 1 270 ? 22.615 19.943 -10.194 1.00 41.00 270 ILE A O 1
ATOM 2220 N N . THR A 1 271 ? 22.911 21.951 -11.161 1.00 47.28 271 THR A N 1
ATOM 2221 C CA . THR A 1 271 ? 21.924 21.897 -12.251 1.00 47.28 271 THR A CA 1
ATOM 2222 C C . THR A 1 271 ? 21.934 20.581 -13.054 1.00 47.28 271 THR A C 1
ATOM 2224 O O . THR A 1 271 ? 20.892 20.190 -13.556 1.00 47.28 271 THR A O 1
ATOM 2227 N N . LEU A 1 272 ? 23.054 19.843 -13.110 1.00 43.59 272 LEU A N 1
ATOM 2228 C CA . LEU A 1 272 ? 23.159 18.553 -13.818 1.00 43.59 272 LEU A CA 1
ATOM 2229 C C . LEU A 1 272 ? 22.356 17.405 -13.172 1.00 43.59 272 LEU A C 1
ATOM 2231 O O . LEU A 1 272 ? 21.807 16.582 -13.893 1.00 43.59 272 LEU A O 1
ATOM 2235 N N . TYR A 1 273 ? 22.251 17.318 -11.839 1.00 43.59 273 TYR A N 1
ATOM 2236 C CA . TYR A 1 273 ? 21.526 16.206 -11.186 1.00 43.59 273 TYR A CA 1
ATOM 2237 C C . TYR A 1 273 ? 20.002 16.322 -11.314 1.00 43.59 273 TYR A C 1
ATOM 2239 O O . TYR A 1 273 ? 19.295 15.312 -11.272 1.00 43.59 273 TYR A O 1
ATOM 2247 N N . LEU A 1 274 ? 19.496 17.543 -11.508 1.00 49.41 274 LEU A N 1
ATOM 2248 C CA . LEU A 1 274 ? 18.083 17.780 -11.801 1.00 49.41 274 LEU A CA 1
ATOM 2249 C C . LEU A 1 274 ? 17.696 17.164 -13.151 1.00 49.41 274 LEU A C 1
ATOM 2251 O O . LEU A 1 274 ? 16.650 16.521 -13.233 1.00 49.41 274 LEU A O 1
ATOM 2255 N N . ASP A 1 275 ? 18.564 17.282 -14.158 1.00 55.22 275 ASP A N 1
ATOM 2256 C CA . ASP A 1 275 ? 18.331 16.724 -15.493 1.00 55.22 275 ASP A CA 1
ATOM 2257 C C . ASP A 1 275 ? 18.311 15.187 -15.470 1.00 55.22 275 ASP A C 1
ATOM 2259 O O . ASP A 1 275 ? 17.436 14.577 -16.079 1.00 55.22 275 ASP A O 1
ATOM 2263 N N . TYR A 1 276 ? 19.198 14.540 -14.701 1.00 63.38 276 TYR A N 1
ATOM 2264 C CA . TYR A 1 276 ? 19.242 13.072 -14.612 1.00 63.38 276 TYR A CA 1
ATOM 2265 C C . TYR A 1 276 ? 18.027 12.470 -13.904 1.00 63.38 276 TYR A C 1
ATOM 2267 O O . TYR A 1 276 ? 17.461 11.484 -14.373 1.00 63.38 276 TYR A O 1
ATOM 2275 N N . GLY A 1 277 ? 17.597 13.069 -12.788 1.00 68.50 277 GLY A N 1
ATOM 2276 C CA . GLY A 1 277 ? 16.407 12.611 -12.071 1.00 68.50 277 GLY A CA 1
ATOM 2277 C C . GLY A 1 277 ? 15.147 12.701 -12.933 1.00 68.50 277 GLY A C 1
ATOM 2278 O O . GLY A 1 277 ? 14.320 11.792 -12.906 1.00 68.50 277 GLY A O 1
ATOM 2279 N N . MET A 1 278 ? 15.015 13.772 -13.721 1.00 71.25 278 MET A N 1
ATOM 2280 C CA . MET A 1 278 ? 13.928 13.908 -14.695 1.00 71.25 278 MET A CA 1
ATOM 2281 C C . MET A 1 278 ? 14.077 12.925 -15.853 1.00 71.25 278 MET A C 1
ATOM 2283 O O . MET A 1 278 ? 13.086 12.306 -16.228 1.00 71.25 278 MET A O 1
ATOM 2287 N N . GLY A 1 279 ? 15.300 12.714 -16.347 1.00 75.62 279 GLY A N 1
ATOM 2288 C CA . GLY A 1 279 ? 15.610 11.740 -17.392 1.00 75.62 279 GLY A CA 1
ATOM 2289 C C . GLY A 1 279 ? 15.094 10.340 -17.065 1.00 75.62 279 GLY A C 1
ATOM 2290 O O . GLY A 1 279 ? 14.364 9.771 -17.867 1.00 75.62 279 GLY A O 1
ATOM 2291 N N . TYR A 1 280 ? 15.349 9.823 -15.859 1.00 82.75 280 TYR A N 1
ATOM 2292 C CA . TYR A 1 280 ? 14.845 8.497 -15.474 1.00 82.75 280 TYR A CA 1
ATOM 2293 C C . TYR A 1 280 ? 13.322 8.421 -15.384 1.00 82.75 280 TYR A C 1
ATOM 2295 O O . TYR A 1 280 ? 12.741 7.391 -15.713 1.00 82.75 280 TYR A O 1
ATOM 2303 N N . LEU A 1 281 ? 12.650 9.478 -14.919 1.00 83.88 281 LEU A N 1
ATOM 2304 C CA . LEU A 1 281 ? 11.185 9.487 -14.880 1.00 83.88 281 LEU A CA 1
ATOM 2305 C C . LEU A 1 281 ? 10.612 9.503 -16.293 1.00 83.88 281 LEU A C 1
ATOM 2307 O O . LEU A 1 281 ? 9.671 8.761 -16.564 1.00 83.88 281 LEU A O 1
ATOM 2311 N N . THR A 1 282 ? 11.214 10.283 -17.192 1.00 79.62 282 THR A N 1
ATOM 2312 C CA . THR A 1 282 ? 10.887 10.270 -18.618 1.00 79.62 282 THR A CA 1
ATOM 2313 C C . THR A 1 282 ? 11.111 8.884 -19.214 1.00 79.62 282 THR A C 1
ATOM 2315 O O . THR A 1 282 ? 10.206 8.373 -19.866 1.00 79.62 282 THR A O 1
ATOM 2318 N N . ASP A 1 283 ? 12.241 8.230 -18.930 1.00 83.94 283 ASP A N 1
ATOM 2319 C CA . ASP A 1 283 ? 12.514 6.871 -19.406 1.00 83.94 283 ASP A CA 1
ATOM 2320 C C . ASP A 1 283 ? 11.451 5.883 -18.901 1.00 83.94 283 ASP A C 1
ATOM 2322 O O . ASP A 1 283 ? 10.909 5.110 -19.685 1.00 83.94 283 ASP A O 1
ATOM 2326 N N . ILE A 1 284 ? 11.088 5.922 -17.612 1.00 89.94 284 ILE A N 1
ATOM 2327 C CA . ILE A 1 284 ? 10.042 5.050 -17.051 1.00 89.94 284 ILE A CA 1
ATOM 2328 C C . ILE A 1 284 ? 8.686 5.328 -17.716 1.00 89.94 284 ILE A C 1
ATOM 2330 O O . ILE A 1 284 ? 7.959 4.387 -18.030 1.00 89.94 284 ILE A O 1
ATOM 2334 N N . ILE A 1 285 ? 8.335 6.596 -17.952 1.00 85.62 285 ILE A N 1
ATOM 2335 C CA . ILE A 1 285 ? 7.093 6.974 -18.642 1.00 85.62 285 ILE A CA 1
ATOM 2336 C C . ILE A 1 285 ? 7.102 6.448 -20.081 1.00 85.62 285 ILE A C 1
ATOM 2338 O O . ILE A 1 285 ? 6.109 5.870 -20.514 1.00 85.62 285 ILE A O 1
ATOM 2342 N N . GLN A 1 286 ? 8.209 6.604 -20.809 1.00 84.44 286 GLN A N 1
ATOM 2343 C CA . GLN A 1 286 ? 8.345 6.110 -22.181 1.00 84.44 286 GLN A CA 1
ATOM 2344 C C . GLN A 1 286 ? 8.289 4.580 -22.246 1.00 84.44 286 GLN A C 1
ATOM 2346 O O . GLN A 1 286 ? 7.636 4.031 -23.130 1.00 84.44 286 GLN A O 1
ATOM 2351 N N . ILE A 1 287 ? 8.931 3.893 -21.298 1.00 90.50 287 ILE A N 1
ATOM 2352 C CA . ILE A 1 287 ? 8.950 2.429 -21.214 1.00 90.50 287 ILE A CA 1
ATOM 2353 C C . ILE A 1 287 ? 7.562 1.884 -20.875 1.00 90.50 287 ILE A C 1
ATOM 2355 O O . ILE A 1 287 ? 7.066 1.000 -21.564 1.00 90.50 287 ILE A O 1
ATOM 2359 N N . CYS A 1 288 ? 6.941 2.384 -19.805 1.00 90.75 288 CYS A N 1
ATOM 2360 C CA . CYS A 1 288 ? 5.713 1.802 -19.265 1.00 90.75 288 CYS A CA 1
ATOM 2361 C C . CYS A 1 288 ? 4.438 2.337 -19.938 1.00 90.75 288 CYS A C 1
ATOM 2363 O O . CYS A 1 288 ? 3.362 1.733 -19.814 1.00 90.75 288 CYS A O 1
ATOM 2365 N N . ALA A 1 289 ? 4.542 3.487 -20.613 1.00 87.38 289 ALA A N 1
ATOM 2366 C CA . ALA A 1 289 ? 3.442 4.219 -21.234 1.00 87.38 289 ALA A CA 1
ATOM 2367 C C . ALA A 1 289 ? 2.196 4.271 -20.322 1.00 87.38 289 ALA A C 1
ATOM 2369 O O . ALA A 1 289 ? 1.168 3.675 -20.668 1.00 87.38 289 ALA A O 1
ATOM 2370 N N . PRO A 1 290 ? 2.292 4.869 -19.114 1.00 87.50 290 PRO A N 1
ATOM 2371 C CA . PRO A 1 290 ? 1.167 4.938 -18.187 1.00 87.50 290 PRO A CA 1
ATOM 2372 C C . PRO A 1 290 ? -0.008 5.703 -18.808 1.00 87.50 290 PRO A C 1
ATOM 2374 O O . PRO A 1 290 ? 0.193 6.652 -19.563 1.00 87.50 290 PRO A O 1
ATOM 2377 N N . ASP A 1 291 ? -1.234 5.300 -18.475 1.00 85.75 291 ASP A N 1
ATOM 2378 C CA . ASP A 1 291 ? -2.448 6.032 -18.863 1.00 85.75 291 ASP A CA 1
ATOM 2379 C C . ASP A 1 291 ? -2.780 7.162 -17.873 1.00 85.75 291 ASP A C 1
ATOM 2381 O O . ASP A 1 291 ? -3.588 8.038 -18.185 1.00 85.75 291 ASP A O 1
ATOM 2385 N N . LEU A 1 292 ? -2.118 7.177 -16.709 1.00 85.62 292 LEU A N 1
ATOM 2386 C CA . LEU A 1 292 ? -2.197 8.243 -15.719 1.00 85.62 292 LEU A CA 1
ATOM 2387 C C . LEU A 1 292 ? -0.843 8.506 -15.053 1.00 85.62 292 LEU A C 1
ATOM 2389 O O . LEU A 1 292 ? -0.271 7.615 -14.424 1.00 85.62 292 LEU A O 1
ATOM 2393 N N . CYS A 1 293 ? -0.386 9.758 -15.087 1.00 84.44 293 CYS A N 1
ATOM 2394 C CA . CYS A 1 293 ? 0.707 10.238 -14.239 1.00 84.44 293 CYS A CA 1
ATOM 2395 C C . CYS A 1 293 ? 0.130 11.022 -13.055 1.00 84.44 293 CYS A C 1
ATOM 2397 O O . CYS A 1 293 ? -0.510 12.057 -13.231 1.00 84.44 293 CYS A O 1
ATOM 2399 N N . LEU A 1 294 ? 0.361 10.529 -11.842 1.00 83.31 294 LEU A N 1
ATOM 2400 C CA . LEU A 1 294 ? -0.12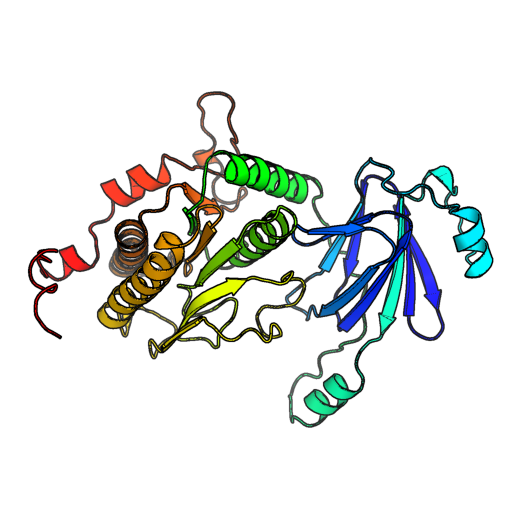2 11.095 -10.592 1.00 83.31 294 LEU A CA 1
ATOM 2401 C C . LEU A 1 294 ? 1.048 11.660 -9.790 1.00 83.31 294 LEU A C 1
ATOM 2403 O O . LEU A 1 294 ? 1.906 10.927 -9.300 1.00 83.31 294 LEU A O 1
ATOM 2407 N N . GLN A 1 295 ? 1.072 12.978 -9.635 1.00 82.62 295 GLN A N 1
ATOM 2408 C CA . GLN A 1 295 ? 2.074 13.661 -8.830 1.00 82.62 295 GLN A CA 1
ATOM 2409 C C . GLN A 1 295 ? 1.509 13.979 -7.448 1.00 82.62 295 GLN A C 1
ATOM 2411 O O . GLN A 1 295 ? 0.523 14.699 -7.343 1.00 82.62 295 GLN A O 1
ATOM 2416 N N . ILE A 1 296 ? 2.166 13.506 -6.389 1.00 77.38 296 ILE A N 1
ATOM 2417 C CA . ILE A 1 296 ? 1.833 13.905 -5.018 1.00 77.38 296 ILE A CA 1
ATOM 2418 C C . ILE A 1 296 ? 2.675 15.124 -4.633 1.00 77.38 296 ILE A C 1
ATOM 2420 O O . ILE A 1 296 ? 3.909 15.105 -4.726 1.00 77.38 296 ILE A O 1
ATOM 2424 N N . VAL A 1 297 ? 2.003 16.185 -4.189 1.00 73.12 297 VAL A N 1
ATOM 2425 C CA . VAL A 1 297 ? 2.606 17.476 -3.834 1.00 73.12 297 VAL A CA 1
ATOM 2426 C C . VAL A 1 297 ? 2.290 17.866 -2.392 1.00 73.12 297 VAL A C 1
ATOM 2428 O O . VAL A 1 297 ? 1.243 17.503 -1.866 1.00 73.12 297 VAL A O 1
ATOM 2431 N N . ASP A 1 298 ? 3.194 18.623 -1.762 1.00 68.56 298 ASP A N 1
ATOM 2432 C CA . ASP A 1 298 ? 2.889 19.321 -0.509 1.00 68.56 298 ASP A CA 1
ATOM 2433 C C . ASP A 1 298 ? 2.168 20.630 -0.840 1.00 68.56 298 ASP A C 1
ATOM 2435 O O . ASP A 1 298 ? 2.743 21.525 -1.472 1.00 68.56 298 ASP A O 1
ATOM 2439 N N . THR A 1 299 ? 0.918 20.757 -0.403 1.00 57.50 299 THR A N 1
ATOM 2440 C CA . THR A 1 299 ? 0.100 21.954 -0.626 1.00 57.50 299 THR A CA 1
ATOM 2441 C C . THR A 1 299 ? 0.624 23.185 0.102 1.00 57.50 299 THR A C 1
ATOM 2443 O O . THR A 1 299 ? 0.312 24.300 -0.304 1.00 57.50 299 THR A O 1
ATOM 2446 N N . LYS A 1 300 ? 1.435 23.022 1.155 1.00 55.16 300 LYS A N 1
ATOM 2447 C CA . LYS A 1 300 ? 2.047 24.151 1.871 1.00 55.16 300 LYS A CA 1
ATOM 2448 C C . LYS A 1 300 ? 3.245 24.736 1.125 1.00 55.16 300 LYS A C 1
ATOM 2450 O O . LYS A 1 300 ? 3.557 25.906 1.317 1.00 55.16 300 LYS A O 1
ATOM 2455 N N . GLU A 1 301 ? 3.903 23.949 0.273 1.00 45.62 301 GLU A N 1
ATOM 2456 C CA . GLU A 1 301 ? 5.110 24.373 -0.449 1.00 45.62 301 GLU A CA 1
ATOM 2457 C C . GLU A 1 301 ? 4.852 24.834 -1.892 1.00 45.62 301 GLU A C 1
ATOM 2459 O O . GLU A 1 301 ? 5.724 25.478 -2.471 1.00 45.62 301 GLU A O 1
ATOM 2464 N N . ASN A 1 302 ? 3.710 24.497 -2.505 1.00 39.22 302 ASN A N 1
ATOM 2465 C CA . ASN A 1 302 ? 3.386 24.897 -3.885 1.00 39.22 302 ASN A CA 1
ATOM 2466 C C . ASN A 1 302 ? 1.910 25.312 -4.047 1.00 39.22 302 ASN A C 1
ATOM 2468 O O . ASN A 1 302 ? 1.132 24.579 -4.660 1.00 39.22 302 ASN A O 1
ATOM 2472 N N . PRO A 1 303 ? 1.515 26.495 -3.545 1.00 35.16 303 PRO A N 1
ATOM 2473 C CA . PRO A 1 303 ? 0.153 27.009 -3.706 1.00 35.16 303 PRO A CA 1
ATOM 2474 C C . PRO A 1 303 ? -0.190 27.408 -5.156 1.00 35.16 303 PRO A C 1
ATOM 2476 O O . PRO A 1 303 ? -1.362 27.522 -5.492 1.00 35.16 303 PRO A O 1
ATOM 2479 N N . GLU A 1 304 ? 0.803 27.612 -6.031 1.00 29.22 304 GLU A N 1
ATOM 2480 C CA . GLU A 1 304 ? 0.613 28.154 -7.392 1.00 29.22 304 GLU A CA 1
ATOM 2481 C C . GLU A 1 304 ? 0.198 27.119 -8.457 1.00 29.22 304 GLU A C 1
ATOM 2483 O O . GLU A 1 304 ? -0.299 27.500 -9.512 1.00 29.22 304 GLU A O 1
ATOM 2488 N N . PHE A 1 305 ? 0.314 25.811 -8.189 1.00 31.02 305 PHE A N 1
ATOM 2489 C CA . PHE A 1 305 ? -0.170 24.756 -9.104 1.00 31.02 305 PHE A CA 1
ATOM 2490 C C . PHE A 1 305 ? -1.704 24.578 -9.084 1.00 31.02 305 PHE A C 1
ATOM 2492 O O . PHE A 1 305 ? -2.232 23.671 -9.720 1.00 31.02 305 PHE A O 1
ATOM 2499 N N . PHE A 1 306 ? -2.418 25.456 -8.374 1.00 32.03 306 PHE A N 1
ATOM 2500 C CA . PHE A 1 306 ? -3.867 25.422 -8.155 1.00 32.03 306 PHE A CA 1
ATOM 2501 C C . PHE A 1 306 ? -4.681 26.360 -9.065 1.00 32.03 306 PHE A C 1
ATOM 2503 O O . PHE A 1 306 ? -5.868 26.580 -8.819 1.00 32.03 306 PHE A O 1
ATOM 2510 N N . ILE A 1 307 ? -4.094 26.942 -10.115 1.00 23.14 307 ILE A N 1
ATOM 2511 C CA . ILE A 1 307 ? -4.831 27.862 -10.995 1.00 23.14 307 ILE A CA 1
ATOM 2512 C C . ILE A 1 307 ? -5.441 27.114 -12.194 1.00 23.14 307 ILE A C 1
ATOM 2514 O O . ILE A 1 307 ? -4.848 27.032 -13.262 1.00 23.14 307 ILE A O 1
ATOM 2518 N N . ASN A 1 308 ? -6.675 26.652 -11.967 1.00 24.64 308 ASN A N 1
ATOM 2519 C CA . ASN A 1 308 ? -7.846 26.698 -12.852 1.00 24.64 308 ASN A CA 1
ATOM 2520 C C . ASN A 1 308 ? -7.759 26.035 -14.250 1.00 24.64 308 ASN A C 1
ATOM 2522 O O . ASN A 1 308 ? -7.156 26.571 -15.176 1.00 24.64 308 ASN A O 1
ATOM 2526 N N . SER A 1 309 ? -8.579 25.006 -14.486 1.00 28.02 309 SER A N 1
ATOM 2527 C CA . SER A 1 309 ? -9.785 25.212 -15.311 1.00 28.02 309 SER A CA 1
ATOM 2528 C C . SER A 1 309 ? -10.739 24.012 -15.256 1.00 28.02 309 SER A C 1
ATOM 2530 O O . SER A 1 309 ? -10.430 22.919 -15.711 1.00 28.02 309 SER A O 1
ATOM 2532 N N . ASN A 1 310 ? -11.954 24.290 -14.779 1.00 26.67 310 ASN A N 1
ATOM 2533 C CA . ASN A 1 310 ? -13.165 23.472 -14.904 1.00 26.67 310 ASN A CA 1
ATOM 2534 C C . ASN A 1 310 ? -13.214 22.163 -14.090 1.00 26.67 310 ASN A C 1
ATOM 2536 O O . ASN A 1 310 ? -12.988 21.078 -14.604 1.00 26.67 310 ASN A O 1
ATOM 2540 N N . ASN A 1 311 ? -13.703 22.273 -12.850 1.00 39.16 311 ASN A N 1
ATOM 2541 C CA . ASN A 1 311 ? -14.549 21.269 -12.180 1.00 39.16 311 ASN A CA 1
ATOM 2542 C C . ASN A 1 311 ? -14.068 19.802 -12.095 1.00 39.16 311 ASN A C 1
ATOM 2544 O O . ASN A 1 311 ? -14.895 18.919 -11.867 1.00 39.16 311 ASN A O 1
ATOM 2548 N N . GLU A 1 312 ? -12.767 19.514 -12.136 1.00 37.72 312 GLU A N 1
ATOM 2549 C CA . GLU A 1 312 ? -12.255 18.166 -11.869 1.00 37.72 312 GLU A CA 1
ATOM 2550 C C . GLU A 1 312 ? -10.979 18.182 -11.014 1.00 37.72 312 GLU A C 1
ATOM 2552 O O . GLU A 1 312 ? -9.924 18.598 -11.466 1.00 37.72 312 GLU A O 1
ATOM 2557 N N . LEU A 1 313 ? -11.074 17.658 -9.782 1.00 37.53 313 LEU A N 1
ATOM 2558 C CA . LEU A 1 313 ? -9.942 17.235 -8.930 1.00 37.53 313 LEU A CA 1
ATOM 2559 C C . LEU A 1 313 ? -8.820 18.265 -8.682 1.00 37.53 313 LEU A C 1
ATOM 2561 O O . LEU A 1 313 ? -7.672 17.889 -8.446 1.00 37.53 313 LEU A O 1
ATOM 2565 N N . ASP A 1 314 ? -9.157 19.549 -8.612 1.00 34.91 314 ASP A N 1
ATOM 2566 C CA . ASP A 1 314 ? -8.190 20.583 -8.246 1.00 34.91 314 ASP A CA 1
ATOM 2567 C C . ASP A 1 314 ? -7.898 20.566 -6.740 1.00 34.91 314 ASP A C 1
ATOM 2569 O O . ASP A 1 314 ? -8.553 21.211 -5.918 1.00 34.91 314 ASP A O 1
ATOM 2573 N N . GLY A 1 315 ? -6.870 19.795 -6.388 1.00 37.34 315 GLY A N 1
ATOM 2574 C CA . GLY A 1 315 ? -6.014 20.183 -5.278 1.00 37.34 315 GLY A CA 1
ATOM 2575 C C . GLY A 1 315 ? -4.868 19.254 -4.905 1.00 37.34 315 GLY A C 1
ATOM 2576 O O . GLY A 1 315 ? -4.026 19.623 -4.099 1.00 37.34 315 GLY A O 1
ATOM 2577 N N . PHE A 1 316 ? -4.782 18.066 -5.494 1.00 36.97 316 PHE A N 1
ATOM 2578 C CA . PHE A 1 316 ? -3.640 17.174 -5.251 1.00 36.97 316 PHE A CA 1
ATOM 2579 C C . PHE A 1 316 ? -3.208 16.363 -6.477 1.00 36.97 316 PHE A C 1
ATOM 2581 O O . PHE A 1 316 ? -2.201 15.668 -6.402 1.00 36.97 316 PHE A O 1
ATOM 2588 N N . LEU A 1 317 ? -3.937 16.435 -7.597 1.00 38.66 317 LEU A N 1
ATOM 2589 C CA . LEU A 1 317 ? -3.680 15.650 -8.805 1.00 38.66 317 LEU A CA 1
ATOM 2590 C C . LEU A 1 317 ? -3.639 16.572 -10.036 1.00 38.66 317 LEU A C 1
ATOM 2592 O O . LEU A 1 317 ? -4.670 16.820 -10.653 1.00 38.66 317 LEU A O 1
ATOM 2596 N N . SER A 1 318 ? -2.460 17.043 -10.452 1.00 37.53 318 SER A N 1
ATOM 2597 C CA . SER A 1 318 ? -2.294 17.579 -11.814 1.00 37.53 318 SER A CA 1
ATOM 2598 C C . SER A 1 318 ? -1.972 16.420 -12.763 1.00 37.53 318 SER A C 1
ATOM 2600 O O . SER A 1 318 ? -0.810 16.041 -12.918 1.00 37.53 318 SER A O 1
ATOM 2602 N N . CYS A 1 319 ? -2.994 15.805 -13.360 1.00 39.75 319 CYS A N 1
ATOM 2603 C CA . CYS A 1 319 ? -2.826 14.554 -14.112 1.00 39.75 319 CYS A CA 1
ATOM 2604 C C . CYS A 1 319 ? -2.490 14.694 -15.606 1.00 39.75 319 CYS A C 1
ATOM 2606 O O . CYS A 1 319 ? -2.204 13.691 -16.249 1.00 39.75 319 CYS A O 1
ATOM 2608 N N . THR A 1 320 ? -2.450 15.900 -16.172 1.00 34.19 320 THR A N 1
ATOM 2609 C CA . THR A 1 320 ? -2.200 16.082 -17.621 1.00 34.19 320 THR A CA 1
ATOM 2610 C C . THR A 1 320 ? -1.135 17.125 -17.939 1.00 34.19 320 THR A C 1
ATOM 2612 O O . THR A 1 320 ? -0.396 16.972 -18.910 1.00 34.19 320 THR A O 1
ATOM 2615 N N . THR A 1 321 ? -0.966 18.143 -17.098 1.00 32.62 321 THR A N 1
ATOM 2616 C CA . THR A 1 321 ? 0.078 19.160 -17.278 1.00 32.62 321 THR A CA 1
ATOM 2617 C C . THR A 1 321 ? 1.468 18.604 -17.004 1.00 32.62 321 THR A C 1
ATOM 2619 O O . THR A 1 321 ? 2.360 18.863 -17.795 1.00 32.62 321 THR A O 1
ATOM 2622 N N . ALA A 1 322 ? 1.650 17.769 -15.976 1.00 36.34 322 ALA A N 1
ATOM 2623 C CA . ALA A 1 322 ? 2.946 17.165 -15.664 1.00 36.34 322 ALA A CA 1
ATOM 2624 C C . ALA A 1 322 ? 3.479 16.279 -16.806 1.00 36.34 322 ALA A C 1
ATOM 2626 O O . ALA A 1 322 ? 4.652 16.369 -17.134 1.00 36.34 322 ALA A O 1
ATOM 2627 N N . PHE A 1 323 ? 2.633 15.476 -17.465 1.00 35.94 323 PHE A N 1
ATOM 2628 C CA . PHE A 1 323 ? 3.045 14.663 -18.620 1.00 35.94 323 PHE A CA 1
ATOM 2629 C C . PHE A 1 323 ? 3.577 15.536 -19.765 1.00 35.94 323 PHE A C 1
ATOM 2631 O O . PHE A 1 323 ? 4.691 15.321 -20.236 1.00 35.94 323 PHE A O 1
ATOM 2638 N N . ASN A 1 324 ? 2.828 16.573 -20.154 1.00 32.38 324 ASN A N 1
ATOM 2639 C CA . ASN A 1 324 ? 3.264 17.496 -21.201 1.00 32.38 324 ASN A CA 1
ATOM 2640 C C . ASN A 1 324 ? 4.468 18.340 -20.765 1.00 32.38 324 ASN A C 1
ATOM 2642 O O . ASN A 1 324 ? 5.320 18.623 -21.594 1.00 32.38 324 ASN A O 1
ATOM 2646 N N . ASP A 1 325 ? 4.589 18.710 -19.490 1.00 34.66 325 ASP A N 1
ATOM 2647 C CA . ASP A 1 325 ? 5.714 19.491 -18.960 1.00 34.66 325 ASP A CA 1
ATOM 2648 C C . ASP A 1 325 ? 6.993 18.639 -18.829 1.00 34.66 325 ASP A C 1
ATOM 2650 O O . ASP A 1 325 ? 8.071 19.106 -19.174 1.00 34.66 325 ASP A O 1
ATOM 2654 N N . TYR A 1 326 ? 6.898 17.362 -18.433 1.00 38.31 326 TYR A N 1
ATOM 2655 C CA . TYR A 1 326 ? 8.038 16.433 -18.372 1.00 38.31 326 TYR A CA 1
ATOM 2656 C C . TYR A 1 326 ? 8.523 16.016 -19.757 1.00 38.31 326 TYR A C 1
ATOM 2658 O O . TYR A 1 326 ? 9.726 16.042 -20.008 1.00 38.31 326 TYR A O 1
ATOM 2666 N N . VAL A 1 327 ? 7.601 15.698 -20.669 1.00 37.03 327 VAL A N 1
ATOM 2667 C CA . VAL A 1 327 ? 7.931 15.348 -22.058 1.00 37.03 327 VAL A CA 1
ATOM 2668 C C . VAL A 1 327 ? 8.418 16.574 -22.846 1.00 37.03 327 VAL A C 1
ATOM 2670 O O . VAL A 1 327 ? 9.253 16.428 -23.731 1.00 37.03 327 VAL A O 1
ATOM 2673 N N . SER A 1 328 ? 7.954 17.792 -22.525 1.00 35.16 328 SER A N 1
ATOM 2674 C CA . SER A 1 328 ? 8.422 19.021 -23.196 1.00 35.16 328 SER A CA 1
ATOM 2675 C C . SER A 1 328 ? 9.703 19.622 -22.608 1.00 35.16 328 SER A C 1
ATOM 2677 O O . SER A 1 328 ? 10.412 20.320 -23.334 1.00 35.16 328 SER A O 1
ATOM 2679 N N . ARG A 1 329 ? 10.023 19.375 -21.326 1.00 35.16 329 ARG A N 1
ATOM 2680 C CA . ARG A 1 329 ? 11.213 19.937 -20.652 1.00 35.16 329 ARG A CA 1
ATOM 2681 C C . ARG A 1 329 ? 12.366 18.952 -20.460 1.00 35.16 329 ARG A C 1
ATOM 2683 O O . ARG A 1 329 ? 13.494 19.406 -20.293 1.00 35.16 329 ARG A O 1
ATOM 2690 N N . GLY A 1 330 ? 12.117 17.643 -20.453 1.00 35.47 330 GLY A N 1
ATOM 2691 C CA . GLY A 1 330 ? 13.142 16.620 -20.244 1.00 35.47 330 GLY A CA 1
ATOM 2692 C C . GLY A 1 330 ? 13.474 15.869 -21.530 1.00 35.47 330 GLY A C 1
ATOM 2693 O O . GLY A 1 330 ? 12.595 15.249 -22.120 1.00 35.47 330 GLY A O 1
ATOM 2694 N N . ARG A 1 331 ? 14.747 15.868 -21.941 1.00 40.31 331 ARG A N 1
ATOM 2695 C CA . ARG A 1 331 ? 15.256 14.844 -22.871 1.00 40.31 331 ARG A CA 1
ATOM 2696 C C . ARG A 1 331 ? 15.386 13.519 -22.119 1.00 40.31 331 ARG A C 1
ATOM 2698 O O . ARG A 1 331 ? 15.792 13.524 -20.954 1.00 40.31 331 ARG A O 1
ATOM 2705 N N . ALA A 1 332 ? 15.055 12.401 -22.762 1.00 44.94 332 ALA A N 1
ATOM 2706 C CA . ALA A 1 332 ? 15.278 11.071 -22.185 1.00 44.94 332 ALA A CA 1
ATOM 2707 C C . ALA A 1 332 ? 16.777 10.869 -21.886 1.00 44.94 332 ALA A C 1
ATOM 2709 O O . ALA A 1 332 ? 17.633 11.410 -22.594 1.00 44.94 332 ALA A O 1
ATOM 2710 N N . PHE A 1 333 ? 17.146 10.092 -20.862 1.00 42.84 333 PHE A N 1
ATOM 2711 C CA . PHE A 1 333 ? 18.573 9.857 -20.577 1.00 42.84 333 PHE A CA 1
ATOM 2712 C C . PHE A 1 333 ? 19.273 9.150 -21.755 1.00 42.84 333 PHE A C 1
ATOM 2714 O O . PHE A 1 333 ? 20.444 9.411 -22.052 1.00 42.84 333 PHE A O 1
ATOM 2721 N N . SER A 1 334 ? 18.537 8.307 -22.488 1.00 40.03 334 SER A N 1
ATOM 2722 C CA . SER A 1 334 ? 18.993 7.689 -23.742 1.00 40.03 334 SER A CA 1
ATOM 2723 C C . SER A 1 334 ? 19.392 8.716 -24.810 1.00 40.03 334 SER A C 1
ATOM 2725 O O . SER A 1 334 ? 20.309 8.470 -25.592 1.00 40.03 334 SER A O 1
ATOM 2727 N N . GLU A 1 335 ? 18.768 9.895 -24.812 1.00 45.06 335 GLU A N 1
ATOM 2728 C CA . GLU A 1 335 ? 19.089 10.987 -25.736 1.00 45.06 335 GLU A CA 1
ATOM 2729 C C . GLU A 1 335 ? 20.332 11.776 -25.294 1.00 45.06 335 GLU A C 1
ATOM 2731 O O . GLU A 1 335 ? 21.105 12.222 -26.141 1.00 45.06 335 GLU A O 1
ATOM 2736 N N . TYR A 1 336 ? 20.581 11.910 -23.984 1.00 41.69 336 TYR A N 1
ATOM 2737 C CA . TYR A 1 336 ? 21.795 12.556 -23.453 1.00 41.69 336 TYR A CA 1
ATOM 2738 C C . TYR A 1 336 ? 23.076 11.764 -23.739 1.00 41.69 336 TYR A C 1
ATOM 2740 O O . TYR A 1 336 ? 24.155 12.347 -23.840 1.00 41.69 336 TYR A O 1
ATOM 2748 N N . THR A 1 337 ? 22.968 10.443 -23.873 1.00 42.41 337 THR A N 1
ATOM 2749 C CA . THR A 1 337 ? 24.114 9.542 -24.074 1.00 42.41 337 THR A CA 1
ATOM 2750 C C . THR A 1 337 ? 24.401 9.230 -25.548 1.00 42.41 337 THR A C 1
ATOM 2752 O O . THR A 1 337 ? 25.382 8.551 -25.843 1.00 42.41 337 THR A O 1
ATOM 2755 N N . GLY A 1 338 ? 23.590 9.742 -26.486 1.00 34.31 338 GLY A N 1
ATOM 2756 C CA . GLY A 1 338 ? 23.764 9.512 -27.927 1.00 34.31 338 GLY A CA 1
ATOM 2757 C C . GLY A 1 338 ? 23.430 8.086 -28.383 1.00 34.31 338 GLY A C 1
ATOM 2758 O O . GLY A 1 338 ? 23.809 7.686 -29.485 1.00 34.31 338 GLY A O 1
ATOM 2759 N N . ILE A 1 339 ? 22.724 7.308 -27.560 1.00 43.28 339 ILE A N 1
ATOM 2760 C CA . ILE A 1 339 ? 22.328 5.939 -27.886 1.00 43.28 339 ILE A CA 1
ATOM 2761 C C . ILE A 1 339 ? 21.008 6.004 -28.667 1.00 43.28 339 ILE A C 1
ATOM 2763 O O . ILE A 1 339 ? 19.920 5.967 -28.096 1.00 43.28 339 ILE A O 1
ATOM 2767 N N . ASN A 1 340 ? 21.100 6.117 -29.997 1.00 35.38 340 ASN A N 1
ATOM 2768 C CA . ASN A 1 340 ? 19.949 5.957 -30.891 1.00 35.38 340 ASN A CA 1
ATOM 2769 C C . ASN A 1 340 ? 19.426 4.517 -30.791 1.00 35.38 340 ASN A C 1
ATOM 2771 O O . ASN A 1 340 ? 20.037 3.592 -31.327 1.00 35.38 340 ASN A O 1
ATOM 2775 N N . TYR A 1 341 ? 18.293 4.324 -30.118 1.00 41.34 341 TYR A N 1
ATOM 2776 C CA . TYR A 1 341 ? 17.633 3.025 -30.045 1.00 41.34 341 TYR A CA 1
ATOM 2777 C C . TYR A 1 341 ? 16.665 2.856 -31.221 1.00 41.34 341 TYR A C 1
ATOM 2779 O O . TYR A 1 341 ? 15.698 3.604 -31.352 1.00 41.34 341 TYR A O 1
ATOM 2787 N N . ASN A 1 342 ? 16.923 1.862 -32.075 1.00 35.22 342 ASN A N 1
ATOM 2788 C CA . ASN A 1 342 ? 15.996 1.433 -33.118 1.00 35.22 342 ASN A CA 1
ATOM 2789 C C . ASN A 1 342 ? 15.199 0.218 -32.596 1.00 35.22 342 ASN A C 1
ATOM 2791 O O . ASN A 1 342 ? 15.778 -0.861 -32.452 1.00 35.22 342 ASN A O 1
ATOM 2795 N N . PRO A 1 343 ? 13.893 0.344 -32.292 1.00 37.47 343 PRO A N 1
ATOM 2796 C CA . PRO A 1 343 ? 13.117 -0.710 -31.627 1.00 37.47 343 PRO A CA 1
ATOM 2797 C C . PRO A 1 343 ? 13.000 -2.021 -32.425 1.00 37.47 343 PRO A C 1
ATOM 2799 O O . PRO A 1 343 ? 12.624 -3.048 -31.866 1.00 37.47 343 PRO A O 1
ATOM 2802 N N . SER A 1 344 ? 13.352 -2.021 -33.713 1.00 34.16 344 SER A N 1
ATOM 2803 C CA . SER A 1 344 ? 13.282 -3.190 -34.592 1.00 34.16 344 SER A CA 1
ATOM 2804 C C . SER A 1 344 ? 14.572 -4.019 -34.698 1.00 34.16 344 SER A C 1
ATOM 2806 O O . SER A 1 344 ? 14.541 -5.057 -35.352 1.00 34.16 344 SER A O 1
ATOM 2808 N N . SER A 1 345 ? 15.705 -3.610 -34.108 1.00 34.25 345 SER A N 1
ATOM 2809 C CA . SER A 1 345 ? 16.995 -4.298 -34.332 1.00 34.25 345 SER A CA 1
ATOM 2810 C C . SER A 1 345 ? 17.382 -5.365 -33.299 1.00 34.25 345 SER A C 1
ATOM 2812 O O . SER A 1 345 ? 18.321 -6.111 -33.552 1.00 34.25 345 SER A O 1
ATOM 2814 N N . GLU A 1 346 ? 16.673 -5.492 -32.173 1.00 38.12 346 GLU A N 1
ATOM 2815 C CA . GLU A 1 346 ? 16.996 -6.481 -31.118 1.00 38.12 346 GLU A CA 1
ATOM 2816 C C . GLU A 1 346 ? 16.004 -7.654 -31.022 1.00 38.12 346 GLU A C 1
ATOM 2818 O O . GLU A 1 346 ? 16.151 -8.511 -30.162 1.00 38.12 346 GLU A O 1
ATOM 2823 N N . LEU A 1 347 ? 15.009 -7.745 -31.909 1.00 35.78 347 LEU A N 1
ATOM 2824 C CA . LEU A 1 347 ? 14.053 -8.867 -31.923 1.00 35.78 347 LEU A CA 1
ATOM 2825 C C . LEU A 1 347 ? 14.582 -10.138 -32.613 1.00 35.78 347 LEU A C 1
ATOM 2827 O O . LEU A 1 347 ? 13.858 -11.125 -32.678 1.00 35.78 347 LEU A O 1
ATOM 2831 N N . ASN A 1 348 ? 15.822 -10.129 -33.115 1.00 29.81 348 ASN A N 1
ATOM 2832 C CA . ASN A 1 348 ? 16.380 -11.229 -33.909 1.00 29.81 348 ASN A CA 1
ATOM 2833 C C . ASN A 1 348 ? 17.649 -11.876 -33.342 1.00 29.81 348 ASN A C 1
ATOM 2835 O O . ASN A 1 348 ? 18.208 -12.724 -34.026 1.00 29.81 348 ASN A O 1
ATOM 2839 N N . ASN A 1 349 ? 18.104 -11.532 -32.135 1.00 31.77 349 ASN A N 1
ATOM 2840 C CA . ASN A 1 349 ? 19.218 -12.252 -31.516 1.00 31.77 349 ASN A CA 1
ATOM 2841 C C . ASN A 1 349 ? 18.936 -12.534 -30.036 1.00 31.77 349 ASN A C 1
ATOM 2843 O O . ASN A 1 349 ? 18.846 -11.602 -29.241 1.00 31.77 349 ASN A O 1
ATOM 2847 N N . GLU A 1 350 ? 18.892 -13.841 -29.756 1.00 30.50 350 GLU A N 1
ATOM 2848 C CA . GLU A 1 350 ? 18.788 -14.565 -28.474 1.00 30.50 350 GLU A CA 1
ATOM 2849 C C . GLU A 1 350 ? 17.384 -14.899 -27.953 1.00 30.50 350 GLU A C 1
ATOM 2851 O O . GLU A 1 350 ? 16.685 -14.035 -27.377 1.00 30.50 350 GLU A O 1
#

Secondary structure (DSSP, 8-state):
-EEEEEETTEEEEEEETT-EEEEEEEEEEEEEESEEEETTEEEESSEEEEEEE-TT--EEEE--SS----S-HHHHHHHTT---SS-GGGEEEEEEEEE--HHHHHHHHHS--SS----S-EEE-----HHHHHHHHHHHHHHHHH-SEEEEEESTTSSHHHHHHHHHHHHGGGT-EEEEEEE-SSS-SSS-TTEEEEEEE-S---S-GGG-----SEEEE-SSSSGGGGHHHHHHHHHHHHHHHHHHHTT-SSEEEEEEEPPP---SS-HHHHHHHHHHHHHHHHHH--SEEEEE--TTT-GGGG---SSS-TTT---SHHHHHHHHH---HHHHTT----TTSSTT--

InterPro domains:
  IPR027417 P-loop containing nucleoside triphosphate hydrolase [G3DSA:3.40.50.300] (137-318)
  IPR027417 P-loop containing nucleoside triphosphate hydrolase [SSF52540] (148-298)
  IPR032319 Clp1, P-loop domain [PF16575] (154-292)
  IPR045116 Clp1/Grc3 [PTHR12755] (122-307)